Protein AF-A0A1Z2TM48-F1 (afdb_monomer)

Nearest PDB structures (foldseek):
  4oc8-assembly1_B  TM=6.957E-01  e=6.833E-05  Azoarcus olearius
  2eo0-assembly2_B  TM=5.806E-01  e=2.207E-04  Sulfurisphaera tokodaii str. 7
  8bao-assembly1_B  TM=7.419E-01  e=1.100E-02  Dysgonamonadaceae bacterium
  4rhk-assembly1_A  TM=5.249E-01  e=9.844E-01  Trypanosoma brucei brucei TREU927
  4rhq-assembly1_C  TM=4.576E-01  e=9.844E-01  Trypanosoma brucei brucei TREU927

Sequence (237 aa):
MNYKTITKGVSMPDPHQGYSFEEVVARELESYGYEVELTPKSRDFGADIIARKDGKKMAIQVKYTSRPVGVHAVQEVLGGKKYYRCKDAWIISTAGFTRQARELAKRSKVHLIEWSSLPDYIESKGHITRNYYRRTSPTKKPNSSRSHATWGISSSRHLTNRLSRIAPIIAIAVIPLIFGLLLDVLYIRRILPSILHYPPHSSSQTFLILLMFIGVNAGIYFLIKFLVDLIRKELIL

pLDDT: mean 73.11, std 21.88, range [24.27, 98.12]

Mean predicted aligned error: 18.93 Å

Radius of gyration: 29.07 Å; Cα contacts (8 Å, |Δi|>4): 221; chains: 1; bounding box: 74×76×39 Å

Solvent-accessible surface area (backbone atoms only — not comparable to full-atom values): 14126 Å² total; per-residue (Å²): 134,86,80,78,81,82,67,83,70,66,71,78,80,59,77,85,73,76,61,52,73,62,58,54,53,45,51,55,43,38,76,73,67,32,50,71,43,76,44,57,98,67,89,37,57,38,19,50,32,41,36,34,47,94,93,42,38,29,17,26,27,69,44,90,46,91,57,61,43,51,50,64,63,57,55,31,17,52,44,14,12,60,74,74,68,28,80,38,29,35,38,41,18,71,26,57,68,33,73,65,25,53,54,50,22,64,76,71,61,40,46,81,40,41,55,78,48,43,67,64,53,58,58,40,70,77,53,85,84,80,61,69,84,71,66,77,62,84,79,79,78,87,86,81,91,80,84,90,83,92,78,89,79,89,81,82,69,62,65,68,56,47,57,67,63,47,50,60,57,53,50,65,59,48,50,58,54,54,48,51,54,49,49,52,54,48,44,55,67,65,49,44,62,66,54,72,74,46,80,84,86,48,79,64,60,62,48,50,53,51,52,52,55,50,50,56,52,51,51,54,51,51,50,53,52,49,51,52,54,51,52,52,59,68,73,75,112

Structure (mmCIF, N/CA/C/O backbone):
data_AF-A0A1Z2TM48-F1
#
_entry.id   AF-A0A1Z2TM48-F1
#
loop_
_atom_site.group_PDB
_atom_site.id
_atom_site.type_symbol
_atom_site.label_atom_id
_atom_site.label_alt_id
_atom_site.label_comp_id
_atom_site.label_asym_id
_atom_site.label_entity_id
_atom_site.label_seq_id
_atom_site.pdbx_PDB_ins_code
_atom_site.Cartn_x
_atom_site.Cartn_y
_atom_site.Cartn_z
_atom_site.occupancy
_atom_site.B_iso_or_equiv
_atom_site.auth_seq_id
_atom_site.auth_comp_id
_atom_site.auth_asym_id
_atom_site.auth_atom_id
_atom_site.pdbx_PDB_model_num
ATOM 1 N N . MET A 1 1 ? -22.979 -33.244 -16.784 1.00 29.80 1 MET A N 1
ATOM 2 C CA . MET A 1 1 ? -23.545 -31.955 -16.330 1.00 29.80 1 MET A CA 1
ATOM 3 C C . MET A 1 1 ? -22.428 -30.916 -16.355 1.00 29.80 1 MET A C 1
ATOM 5 O O . MET A 1 1 ? -21.492 -31.033 -15.577 1.00 29.80 1 MET A O 1
ATOM 9 N N . ASN A 1 2 ? -22.462 -29.983 -17.309 1.00 24.27 2 ASN A N 1
ATOM 10 C CA . ASN A 1 2 ? -21.474 -28.908 -17.445 1.00 24.27 2 ASN A CA 1
ATOM 11 C C . ASN A 1 2 ? -21.871 -27.746 -16.532 1.00 24.27 2 ASN A C 1
ATOM 13 O O . ASN A 1 2 ? -22.844 -27.048 -16.814 1.00 24.27 2 ASN A O 1
ATOM 17 N N . TYR A 1 3 ? -21.134 -27.532 -15.446 1.00 25.78 3 TYR A N 1
ATOM 18 C CA . TYR A 1 3 ? -21.332 -26.360 -14.598 1.00 25.78 3 TYR A CA 1
ATOM 19 C C . TYR A 1 3 ? -20.604 -25.182 -15.242 1.00 25.78 3 TYR A C 1
ATOM 21 O O . TYR A 1 3 ? -19.383 -25.061 -15.178 1.00 25.78 3 TYR A O 1
ATOM 29 N N . LYS A 1 4 ? -21.381 -24.346 -15.929 1.00 25.97 4 LYS A N 1
ATOM 30 C CA . LYS A 1 4 ? -20.964 -23.052 -16.464 1.00 25.97 4 LYS A CA 1
ATOM 31 C C . LYS A 1 4 ? -20.536 -22.181 -15.278 1.00 25.97 4 LYS A C 1
ATOM 33 O O . LYS A 1 4 ? -21.357 -21.849 -14.430 1.00 25.97 4 LYS A O 1
ATOM 38 N N . THR A 1 5 ? -19.244 -21.883 -15.194 1.00 26.52 5 THR A N 1
ATOM 39 C CA . THR A 1 5 ? -18.614 -21.020 -14.190 1.00 26.52 5 THR A CA 1
ATOM 40 C C . THR A 1 5 ? -19.371 -19.695 -14.074 1.00 26.52 5 THR A C 1
ATOM 42 O O . THR A 1 5 ? -19.250 -18.838 -14.944 1.00 26.52 5 THR A O 1
ATOM 45 N N . ILE A 1 6 ? -20.154 -19.510 -13.008 1.00 31.73 6 ILE A N 1
ATOM 46 C CA . ILE A 1 6 ? -20.691 -18.196 -12.639 1.00 31.73 6 ILE A CA 1
ATOM 47 C C . ILE A 1 6 ? -19.595 -17.479 -11.847 1.00 31.73 6 ILE A C 1
ATOM 49 O O . ILE A 1 6 ? -19.662 -17.346 -10.633 1.00 31.73 6 ILE A O 1
ATOM 53 N N . THR A 1 7 ? -18.538 -17.047 -12.528 1.00 36.72 7 THR A N 1
ATOM 54 C CA . THR A 1 7 ? -17.831 -15.847 -12.080 1.00 36.72 7 THR A CA 1
ATOM 55 C C . THR A 1 7 ? -18.725 -14.698 -12.515 1.00 36.72 7 THR A C 1
ATOM 57 O O . THR A 1 7 ? -18.860 -14.473 -13.720 1.00 36.72 7 THR A O 1
ATOM 60 N N . LYS A 1 8 ? -19.373 -13.998 -11.577 1.00 39.53 8 LYS A N 1
ATOM 61 C CA . LYS A 1 8 ? -19.862 -12.639 -11.843 1.00 39.53 8 LYS A CA 1
ATOM 62 C C . LYS A 1 8 ? -18.619 -11.820 -12.191 1.00 39.53 8 LYS A C 1
ATOM 64 O O . LYS A 1 8 ? -17.910 -11.350 -11.312 1.00 39.53 8 LYS A O 1
ATOM 69 N N . GLY A 1 9 ? -18.256 -11.811 -13.470 1.00 41.38 9 GLY A N 1
ATOM 70 C CA . GLY A 1 9 ? -17.047 -11.166 -13.943 1.00 41.38 9 GLY A CA 1
ATOM 71 C C . GLY A 1 9 ? -17.237 -9.674 -13.790 1.00 41.38 9 GLY A C 1
ATOM 72 O O . GLY A 1 9 ? -17.985 -9.083 -14.563 1.00 41.38 9 GL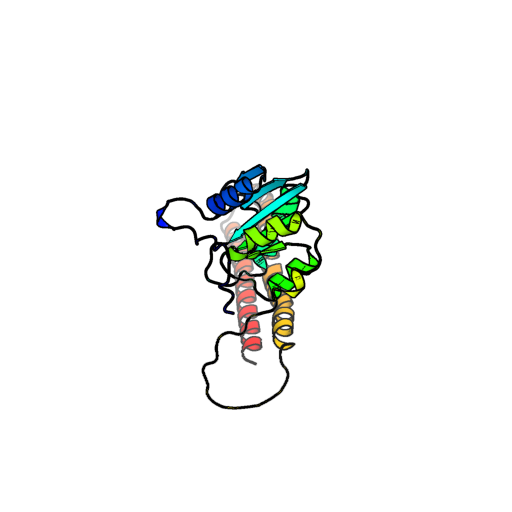Y A O 1
ATOM 73 N N . VAL A 1 10 ? -16.587 -9.076 -12.795 1.00 55.12 10 VAL A N 1
ATOM 74 C CA . VAL A 1 10 ? -16.435 -7.626 -12.762 1.00 55.12 10 VAL A CA 1
ATOM 75 C C . VAL A 1 10 ? -15.648 -7.266 -14.013 1.00 55.12 10 VAL A C 1
ATOM 77 O O . VAL A 1 10 ? -14.487 -7.660 -14.163 1.00 55.12 10 VAL A O 1
ATOM 80 N N . SER A 1 11 ? -16.312 -6.616 -14.966 1.00 59.56 11 SER A N 1
ATOM 81 C CA . SER A 1 11 ? -15.672 -6.179 -16.201 1.00 59.56 11 SER A CA 1
ATOM 82 C C . SER A 1 11 ? -14.486 -5.287 -15.851 1.00 59.56 11 SER A C 1
ATOM 84 O O . SER A 1 11 ? -14.570 -4.467 -14.935 1.00 59.56 11 SER A O 1
ATOM 86 N N . MET A 1 12 ? -13.368 -5.452 -16.564 1.00 62.28 12 MET A N 1
ATOM 87 C CA . MET A 1 12 ? -12.291 -4.469 -16.477 1.00 62.28 12 MET A CA 1
ATOM 88 C C . MET A 1 12 ? -12.874 -3.100 -16.836 1.00 62.28 12 MET A C 1
ATOM 90 O O . MET A 1 12 ? -13.609 -3.014 -17.824 1.00 62.28 12 MET A O 1
ATOM 94 N N . PRO A 1 13 ? -12.596 -2.058 -16.043 1.00 58.69 13 PRO A N 1
ATOM 95 C CA . PRO A 1 13 ? -13.084 -0.732 -16.361 1.00 58.69 13 PRO A CA 1
ATOM 96 C C . PRO A 1 13 ? -12.531 -0.282 -17.705 1.00 58.69 13 PRO A C 1
ATOM 98 O O . PRO A 1 13 ? -11.354 -0.486 -18.010 1.00 58.69 13 PRO A O 1
ATOM 101 N N . ASP A 1 14 ? -13.412 0.302 -18.507 1.00 58.88 14 ASP A N 1
ATOM 102 C CA . ASP A 1 14 ? -13.072 0.834 -19.814 1.00 58.88 14 ASP A CA 1
ATOM 103 C C . ASP A 1 14 ? -12.228 2.112 -19.634 1.00 58.88 14 ASP A C 1
ATOM 105 O O . ASP A 1 14 ? -12.732 3.095 -19.079 1.00 58.88 14 ASP A O 1
ATOM 109 N N . PRO A 1 15 ? -10.962 2.137 -20.099 1.00 52.88 15 PRO A N 1
ATOM 110 C CA . PRO A 1 15 ? -10.126 3.331 -20.017 1.00 52.88 15 PRO A CA 1
ATOM 111 C C . PRO A 1 15 ? -10.725 4.547 -20.744 1.00 52.88 15 PRO A C 1
ATOM 113 O O . PRO A 1 15 ? -10.306 5.673 -20.483 1.00 52.88 15 PRO A O 1
ATOM 116 N N . HIS A 1 16 ? -11.706 4.352 -21.632 1.00 49.72 16 HIS A N 1
ATOM 117 C CA . HIS A 1 16 ? -12.378 5.421 -22.369 1.00 49.72 16 HIS A CA 1
ATOM 118 C C . HIS A 1 16 ? -13.510 6.110 -21.591 1.00 49.72 16 HIS A C 1
ATOM 120 O O . HIS A 1 16 ? -13.983 7.158 -22.026 1.00 49.72 16 HIS A O 1
ATOM 126 N N . GLN A 1 17 ? -13.916 5.594 -20.423 1.00 56.56 17 GLN A N 1
ATOM 127 C CA . GLN A 1 17 ? -14.956 6.219 -19.588 1.00 56.56 17 GLN A CA 1
ATOM 128 C C . GLN A 1 17 ? -14.443 7.374 -18.712 1.00 56.56 17 GLN A C 1
ATOM 130 O O . GLN A 1 17 ? -15.218 7.972 -17.971 1.00 56.56 17 GLN A O 1
ATOM 135 N N . GLY A 1 18 ? -13.150 7.706 -18.786 1.00 58.84 18 GLY A N 1
ATOM 136 C CA . GLY A 1 18 ? -12.564 8.870 -18.112 1.00 58.84 18 GLY A CA 1
ATOM 137 C C . GLY A 1 18 ? -12.408 8.744 -16.592 1.00 58.84 18 GLY A C 1
ATOM 138 O O . GLY A 1 18 ? -11.833 9.643 -15.982 1.00 58.84 18 GLY A O 1
ATOM 139 N N . TYR A 1 19 ? -12.867 7.644 -15.988 1.00 67.25 19 TYR A N 1
ATOM 140 C CA . TYR A 1 19 ? -12.673 7.357 -14.568 1.00 67.25 19 TYR A CA 1
ATOM 141 C C . TYR A 1 19 ? -11.309 6.722 -14.310 1.00 67.25 19 TYR A C 1
ATOM 143 O O . TYR A 1 19 ? -10.845 5.867 -15.070 1.00 67.25 19 TYR A O 1
ATOM 151 N N . SER A 1 20 ? -10.672 7.115 -13.212 1.00 86.88 20 SER A N 1
ATOM 152 C CA . SER A 1 20 ? -9.445 6.472 -12.761 1.00 86.88 20 SER A CA 1
ATOM 153 C C . SER A 1 20 ? -9.748 5.089 -12.171 1.00 86.88 20 SER A C 1
ATOM 155 O O . SER A 1 20 ? -10.862 4.805 -11.724 1.00 86.88 20 SER A O 1
ATOM 157 N N . PHE A 1 21 ? -8.764 4.185 -12.167 1.00 88.88 21 PHE A N 1
ATOM 158 C CA . PHE A 1 21 ? -8.988 2.845 -11.615 1.00 88.88 21 PHE A CA 1
ATOM 159 C C . PHE A 1 21 ? -9.281 2.894 -10.106 1.00 88.88 21 PHE A C 1
ATOM 161 O O . PHE A 1 21 ? -10.044 2.076 -9.597 1.00 88.88 21 PHE A O 1
ATOM 168 N N . GLU A 1 22 ? -8.734 3.885 -9.399 1.00 91.88 22 GLU A N 1
ATOM 169 C CA . GLU A 1 22 ? -9.039 4.151 -7.993 1.00 91.88 22 GLU A CA 1
ATOM 170 C C . GLU A 1 22 ? -10.526 4.478 -7.785 1.00 91.88 22 GLU A C 1
ATOM 172 O O . GLU A 1 22 ? -11.152 3.922 -6.885 1.00 91.88 22 GLU A O 1
ATOM 177 N N . GLU A 1 23 ? -11.122 5.311 -8.645 1.00 91.25 23 GLU A N 1
ATOM 178 C CA . GLU A 1 23 ? -12.549 5.661 -8.582 1.00 91.25 23 GLU A CA 1
ATOM 179 C C . GLU A 1 23 ? -13.449 4.442 -8.810 1.00 91.25 23 GLU A C 1
ATOM 181 O O . GLU A 1 23 ? -14.485 4.291 -8.162 1.00 91.25 23 GLU A O 1
ATOM 186 N N . VAL A 1 24 ? -13.045 3.537 -9.702 1.00 91.44 24 VAL A N 1
ATOM 187 C CA . VAL A 1 24 ? -13.784 2.295 -9.963 1.00 91.44 24 VAL A CA 1
ATOM 188 C C . VAL A 1 24 ? -13.746 1.372 -8.746 1.00 91.44 24 VAL A C 1
ATOM 190 O O . VAL A 1 24 ? -14.779 0.845 -8.336 1.00 91.44 24 VAL A O 1
ATOM 193 N N . VAL A 1 25 ? -12.572 1.205 -8.132 1.00 93.31 25 VAL A N 1
ATOM 194 C CA . VAL A 1 25 ? -12.428 0.421 -6.898 1.00 93.31 25 VAL A CA 1
ATOM 195 C C . VAL A 1 25 ? -13.232 1.042 -5.753 1.00 93.31 25 VAL A C 1
ATOM 197 O O . VAL A 1 25 ? -13.865 0.307 -4.994 1.00 93.31 25 VAL A O 1
ATOM 200 N N . ALA A 1 26 ? -13.235 2.373 -5.636 1.00 93.88 26 ALA A N 1
ATOM 201 C CA . ALA A 1 26 ? -14.020 3.087 -4.636 1.00 93.88 26 ALA A CA 1
ATOM 202 C C . ALA A 1 26 ? -15.520 2.807 -4.790 1.00 93.88 26 ALA A C 1
ATOM 204 O O . ALA A 1 26 ? -16.145 2.367 -3.829 1.00 93.88 26 ALA A O 1
ATOM 205 N N . ARG A 1 27 ? -16.067 2.946 -6.004 1.00 92.56 27 ARG A N 1
ATOM 206 C CA . ARG A 1 27 ? -17.483 2.660 -6.290 1.00 92.56 27 ARG A CA 1
ATOM 207 C C . ARG A 1 27 ? -17.869 1.215 -6.004 1.00 92.56 27 ARG A C 1
ATOM 209 O O . ARG A 1 27 ? -18.941 0.961 -5.460 1.00 92.56 27 ARG A O 1
ATOM 216 N N . GLU A 1 28 ? -17.003 0.264 -6.350 1.00 91.88 28 GLU A N 1
ATOM 217 C CA . GLU A 1 28 ? -17.255 -1.144 -6.044 1.00 91.88 28 GLU A CA 1
ATOM 218 C C . GLU A 1 28 ? -17.342 -1.341 -4.525 1.00 91.88 28 GLU A C 1
ATOM 220 O O . GLU A 1 28 ? -18.308 -1.917 -4.037 1.00 91.88 28 GLU A O 1
ATOM 225 N N . LEU A 1 29 ? -16.398 -0.795 -3.750 1.00 93.75 29 LEU A N 1
ATOM 226 C CA . LEU A 1 29 ? -16.440 -0.846 -2.284 1.00 93.75 29 LEU A CA 1
ATOM 227 C C . LEU A 1 29 ? -17.706 -0.180 -1.719 1.00 93.75 29 LEU A C 1
ATOM 229 O O . LEU A 1 29 ? -18.366 -0.764 -0.858 1.00 93.75 29 LEU A O 1
ATOM 233 N N . GLU A 1 30 ? -18.079 0.998 -2.217 1.00 94.31 30 GLU A N 1
ATOM 234 C CA . GLU A 1 30 ? -19.311 1.701 -1.831 1.00 94.31 30 GLU A CA 1
ATOM 235 C C . GLU A 1 30 ? -20.558 0.846 -2.086 1.00 94.31 30 GLU A C 1
ATOM 237 O O . GLU A 1 30 ? -21.439 0.779 -1.228 1.00 94.31 30 GLU A O 1
ATOM 242 N N . SER A 1 31 ? -20.605 0.106 -3.201 1.00 93.00 31 SER A N 1
ATOM 243 C CA . SER A 1 31 ? -21.718 -0.803 -3.516 1.00 93.00 31 SER A CA 1
ATOM 244 C C . SER A 1 31 ? -21.888 -1.936 -2.491 1.00 93.00 31 SER A C 1
ATOM 246 O O . SER A 1 31 ? -23.000 -2.418 -2.275 1.00 93.00 31 SER A O 1
ATOM 248 N N . TYR A 1 32 ? -20.813 -2.307 -1.783 1.00 91.62 32 TYR A N 1
ATOM 249 C CA . TYR A 1 32 ? -20.843 -3.245 -0.655 1.00 91.62 32 TYR A CA 1
ATOM 250 C C . TYR A 1 32 ? -20.967 -2.548 0.709 1.00 91.62 32 TYR A C 1
ATOM 252 O O . TYR A 1 32 ? -20.722 -3.177 1.745 1.00 91.62 32 TYR A O 1
ATOM 260 N N . GLY A 1 33 ? -21.337 -1.267 0.751 1.00 92.75 33 GLY A N 1
ATOM 261 C CA . GLY A 1 33 ? -21.605 -0.522 1.983 1.00 92.75 33 GLY A CA 1
ATOM 262 C C . GLY A 1 33 ? -20.355 -0.085 2.746 1.00 92.75 33 GLY A C 1
ATOM 263 O O . GLY A 1 33 ? -20.388 0.000 3.974 1.00 92.75 33 GLY A O 1
ATOM 264 N N . TYR A 1 34 ? -19.235 0.131 2.055 1.00 95.94 34 TYR A N 1
ATOM 265 C CA . TYR A 1 34 ? -18.086 0.826 2.634 1.00 95.94 34 TYR A CA 1
ATOM 266 C C . TYR A 1 34 ? -18.262 2.342 2.501 1.00 95.94 34 TYR A C 1
ATOM 268 O O . TYR A 1 34 ? -18.640 2.834 1.445 1.00 95.94 34 TYR A O 1
ATOM 276 N N . GLU A 1 35 ? -17.923 3.088 3.550 1.00 96.31 35 GLU A N 1
ATOM 277 C CA . GLU A 1 35 ? -17.657 4.526 3.456 1.00 96.31 35 GLU A CA 1
ATOM 278 C C . GLU A 1 35 ? -16.260 4.699 2.846 1.00 96.31 35 GLU A C 1
ATOM 280 O O . GLU A 1 35 ? -15.302 4.123 3.371 1.00 96.31 35 GLU A O 1
ATOM 285 N N . VAL A 1 36 ? -16.121 5.449 1.753 1.00 96.19 36 VAL A N 1
ATOM 286 C CA . VAL A 1 36 ? -14.861 5.556 1.004 1.00 96.19 36 VAL A CA 1
ATOM 287 C C . VAL A 1 36 ? -14.429 7.014 0.838 1.00 96.19 36 VAL A C 1
ATOM 289 O O . VAL A 1 36 ? -15.239 7.900 0.599 1.00 96.19 36 VAL A O 1
ATOM 292 N N . GLU A 1 37 ? -13.127 7.257 0.962 1.00 95.38 37 GLU A N 1
ATOM 293 C CA . GLU A 1 37 ? -12.467 8.537 0.720 1.00 95.38 37 GLU A CA 1
ATOM 294 C C . GLU A 1 37 ? -11.247 8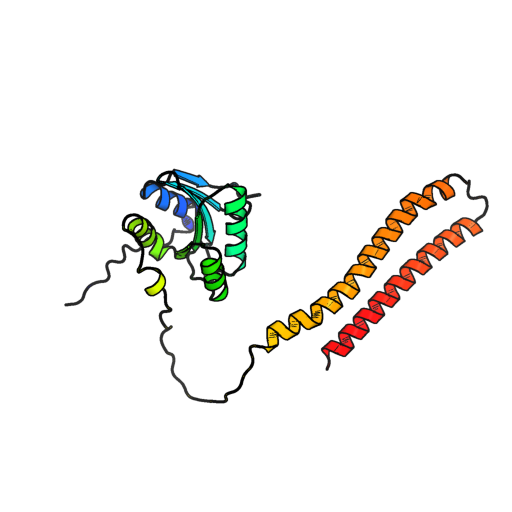.298 -0.181 1.00 95.38 37 GLU A C 1
ATOM 296 O O . GLU A 1 37 ? -10.355 7.517 0.163 1.00 95.38 37 GLU A O 1
ATOM 301 N N . LEU A 1 38 ? -11.200 8.959 -1.341 1.00 93.81 38 LEU A N 1
ATOM 302 C CA . LEU A 1 38 ? -10.016 8.970 -2.204 1.00 93.81 38 LEU A CA 1
ATOM 303 C C . LEU A 1 38 ? -8.964 9.913 -1.621 1.00 93.81 38 LEU A C 1
ATOM 305 O O . LEU A 1 38 ? -9.279 11.043 -1.242 1.00 93.81 38 LEU A O 1
ATOM 309 N N . THR A 1 39 ? -7.706 9.483 -1.578 1.00 90.62 39 THR A N 1
ATOM 310 C CA . THR A 1 39 ? -6.627 10.365 -1.133 1.00 90.62 39 THR A CA 1
ATOM 311 C C . THR A 1 39 ? -6.209 11.324 -2.254 1.00 90.62 39 THR A C 1
ATOM 313 O O . THR A 1 39 ? -6.405 11.055 -3.445 1.00 90.62 39 THR A O 1
ATOM 316 N N . PRO A 1 40 ? -5.634 12.489 -1.910 1.00 85.38 40 PRO A N 1
ATOM 317 C CA . PRO A 1 40 ? -5.087 13.393 -2.909 1.00 85.38 40 PRO A CA 1
ATOM 318 C C . PRO A 1 40 ? -3.992 12.705 -3.733 1.00 85.38 40 PRO A C 1
ATOM 320 O O . PRO A 1 40 ? -3.087 12.095 -3.174 1.00 85.38 40 PRO A O 1
ATOM 323 N N . LYS A 1 41 ? -3.984 12.931 -5.054 1.00 73.62 41 LYS A N 1
ATOM 324 C CA . LYS A 1 41 ? -2.960 12.404 -5.987 1.00 73.62 41 LYS A CA 1
ATOM 325 C C . LYS A 1 41 ? -1.511 12.788 -5.642 1.00 73.62 41 LYS A C 1
ATOM 327 O O . LYS A 1 41 ? -0.575 12.262 -6.231 1.00 73.62 41 LYS A O 1
ATOM 332 N N . SER A 1 42 ? -1.312 13.750 -4.740 1.00 70.31 42 SER A N 1
ATOM 333 C CA . SER A 1 42 ? 0.005 14.132 -4.231 1.00 70.31 42 SER A CA 1
ATOM 334 C C . SER A 1 42 ? 0.023 13.985 -2.715 1.00 70.31 42 SER A C 1
ATOM 336 O O . SER A 1 42 ? -0.895 14.456 -2.046 1.00 70.31 42 SER A O 1
ATOM 338 N N . ARG A 1 43 ? 1.103 13.405 -2.174 1.00 71.06 43 ARG A N 1
ATOM 339 C CA . ARG A 1 43 ? 1.272 13.157 -0.728 1.00 71.06 43 ARG A CA 1
ATOM 340 C C . ARG A 1 43 ? 0.200 12.213 -0.161 1.00 71.06 43 ARG A C 1
ATOM 342 O O . ARG A 1 43 ? -0.346 12.460 0.907 1.00 71.06 43 ARG A O 1
ATOM 349 N N . ASP A 1 44 ? -0.055 11.124 -0.873 1.00 74.44 44 ASP A N 1
ATOM 350 C CA . ASP A 1 44 ? -0.948 10.027 -0.474 1.00 74.44 44 ASP A CA 1
ATOM 351 C C . ASP A 1 44 ? -0.352 9.119 0.625 1.00 74.44 44 ASP A C 1
ATOM 353 O O . ASP A 1 44 ? -1.013 8.218 1.135 1.00 74.44 44 ASP A O 1
ATOM 357 N N . PHE A 1 45 ? 0.925 9.327 0.976 1.00 86.12 45 PHE A N 1
ATOM 358 C CA . PHE A 1 45 ? 1.699 8.522 1.926 1.00 86.12 45 PHE A CA 1
ATOM 359 C C . PHE A 1 45 ? 1.604 7.002 1.673 1.00 86.12 45 PHE A C 1
ATOM 361 O O . PHE A 1 45 ? 1.821 6.217 2.598 1.00 86.12 45 PHE A O 1
ATOM 368 N N . GLY A 1 46 ? 1.322 6.588 0.429 1.00 87.19 46 GLY A N 1
ATOM 369 C CA . GLY A 1 46 ? 1.194 5.189 0.020 1.00 87.19 46 GLY A CA 1
ATOM 370 C C . GLY A 1 46 ? -0.183 4.549 0.231 1.00 87.19 46 GLY A C 1
ATOM 371 O O . GLY A 1 46 ? -0.254 3.333 0.400 1.00 87.19 46 GLY A O 1
ATOM 372 N N . ALA A 1 47 ? -1.274 5.318 0.284 1.00 94.12 47 ALA A N 1
ATOM 373 C CA . ALA A 1 47 ? -2.628 4.775 0.163 1.00 94.12 47 ALA A CA 1
ATOM 374 C C . ALA A 1 47 ? -3.466 5.637 -0.780 1.00 94.12 47 ALA A C 1
ATOM 376 O O . ALA A 1 47 ? -3.577 6.833 -0.553 1.00 94.12 47 ALA A O 1
ATOM 377 N N . ASP A 1 48 ? -4.107 5.030 -1.776 1.00 95.56 48 ASP A N 1
ATOM 378 C CA . ASP A 1 48 ? -4.948 5.746 -2.747 1.00 95.56 48 ASP A CA 1
ATOM 379 C C . ASP A 1 48 ? -6.383 5.920 -2.232 1.00 95.56 48 ASP A C 1
ATOM 381 O O . ASP A 1 48 ? -7.095 6.850 -2.604 1.00 95.56 48 ASP A O 1
ATOM 385 N N . ILE A 1 49 ? -6.826 4.995 -1.374 1.00 96.69 49 ILE A N 1
ATOM 386 C CA . ILE A 1 49 ? -8.189 4.948 -0.855 1.00 96.69 49 ILE A CA 1
ATOM 387 C C . ILE A 1 49 ? -8.160 4.655 0.642 1.00 96.69 49 ILE A C 1
ATOM 389 O O . ILE A 1 49 ? -7.480 3.740 1.118 1.00 96.69 49 ILE A O 1
ATOM 393 N N . ILE A 1 50 ? -8.962 5.401 1.389 1.00 97.62 50 ILE A N 1
ATOM 394 C CA . ILE A 1 50 ? -9.288 5.132 2.779 1.00 97.62 50 ILE A CA 1
ATOM 395 C C . ILE A 1 50 ? -10.733 4.664 2.834 1.00 97.62 50 ILE A C 1
ATOM 397 O O . ILE A 1 50 ? -11.640 5.386 2.444 1.00 97.62 50 ILE A O 1
ATOM 401 N N . ALA A 1 51 ? -10.954 3.452 3.331 1.00 97.12 51 ALA A N 1
ATOM 402 C CA . ALA A 1 51 ? -12.295 2.892 3.434 1.00 97.12 51 ALA A CA 1
ATOM 403 C C . ALA A 1 51 ? -12.639 2.536 4.884 1.00 97.12 51 ALA A C 1
ATOM 405 O O . ALA A 1 51 ? -11.763 2.193 5.689 1.00 97.12 51 ALA A O 1
ATOM 406 N N . ARG A 1 52 ? -13.922 2.612 5.232 1.00 96.56 52 ARG A N 1
ATOM 407 C CA . ARG A 1 52 ? -14.437 2.325 6.568 1.00 96.56 52 ARG A CA 1
ATOM 408 C C . ARG A 1 52 ? -15.710 1.493 6.489 1.00 96.56 52 ARG A C 1
ATOM 410 O O . ARG A 1 52 ? -16.615 1.789 5.724 1.00 96.56 52 ARG A O 1
ATOM 417 N N . LYS A 1 53 ? -15.766 0.435 7.296 1.00 92.88 53 LYS A N 1
ATOM 418 C CA . LYS A 1 53 ? -16.953 -0.411 7.468 1.00 92.88 53 LYS A CA 1
ATOM 419 C C . LYS A 1 53 ? -16.913 -1.080 8.835 1.00 92.88 53 LYS A C 1
ATOM 421 O O . LYS A 1 53 ? -15.833 -1.431 9.313 1.00 92.88 53 LYS A O 1
ATOM 426 N N . ASP A 1 54 ? -18.062 -1.201 9.493 1.00 90.81 54 ASP A N 1
ATOM 427 C CA . ASP A 1 54 ? -18.202 -1.841 10.812 1.00 90.81 54 ASP A CA 1
ATOM 428 C C . ASP A 1 54 ? -17.198 -1.312 11.860 1.00 90.81 54 ASP A C 1
ATOM 430 O O . ASP A 1 54 ? -16.564 -2.063 12.606 1.00 90.81 54 ASP A O 1
ATOM 434 N N . GLY A 1 55 ? -16.960 0.007 11.864 1.00 88.62 55 GLY A N 1
ATOM 435 C CA . GLY A 1 55 ? -16.014 0.660 12.778 1.00 88.62 55 GLY A CA 1
ATOM 436 C C . GLY A 1 55 ? -14.530 0.326 12.538 1.00 88.62 55 GLY A C 1
ATOM 437 O O . GLY A 1 55 ? -13.672 0.674 13.359 1.00 88.62 55 GLY A O 1
ATOM 438 N N . LYS A 1 56 ? -14.191 -0.339 11.428 1.00 92.50 56 LYS A N 1
ATOM 439 C CA . LYS A 1 56 ? -12.813 -0.623 11.006 1.00 92.50 56 LYS A CA 1
ATOM 440 C C . LYS A 1 56 ? -12.436 0.271 9.836 1.00 92.50 56 LYS A C 1
ATOM 442 O O . LYS A 1 56 ? -13.181 0.382 8.873 1.00 92.50 56 LYS A O 1
ATOM 447 N N . LYS A 1 57 ? -11.261 0.891 9.941 1.00 96.12 57 LYS A N 1
ATOM 448 C CA . LYS A 1 57 ? -10.667 1.744 8.908 1.00 96.12 57 LYS A CA 1
ATOM 449 C C . LYS A 1 57 ? -9.553 0.972 8.203 1.00 96.12 57 LYS A C 1
ATOM 451 O O . LYS A 1 57 ? -8.690 0.414 8.893 1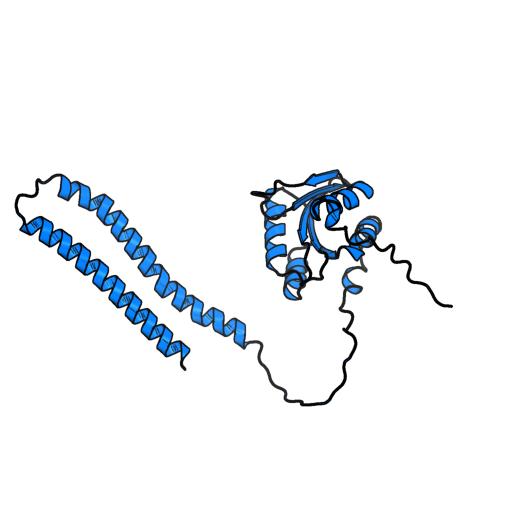.00 96.12 57 LYS A O 1
ATOM 456 N N . MET A 1 58 ? -9.552 0.945 6.875 1.00 97.44 58 MET A N 1
ATOM 457 C CA . MET A 1 58 ? -8.508 0.319 6.065 1.00 97.44 58 MET A CA 1
ATOM 458 C C . MET A 1 58 ? -7.834 1.336 5.149 1.00 97.44 58 MET A C 1
ATOM 460 O O . MET A 1 58 ? -8.499 2.186 4.564 1.00 97.44 58 MET A O 1
ATOM 464 N N . ALA A 1 59 ? -6.517 1.197 5.008 1.00 97.88 59 ALA A N 1
ATOM 465 C CA . ALA A 1 59 ? -5.750 1.859 3.963 1.00 97.88 59 ALA A CA 1
ATOM 466 C C . ALA A 1 59 ? -5.657 0.924 2.756 1.00 97.88 59 ALA A C 1
ATOM 468 O O . ALA A 1 59 ? -5.340 -0.258 2.918 1.00 97.88 59 ALA A O 1
ATOM 469 N N . ILE A 1 60 ? -5.939 1.429 1.562 1.00 97.94 60 ILE A N 1
ATOM 470 C CA . ILE A 1 60 ? -5.989 0.633 0.341 1.00 97.94 60 ILE A CA 1
ATOM 471 C C . ILE A 1 60 ? -5.091 1.291 -0.706 1.00 97.94 60 ILE A C 1
ATOM 473 O O . ILE A 1 60 ? -5.270 2.457 -1.043 1.00 97.94 60 ILE A O 1
ATOM 477 N N . GLN A 1 61 ? -4.132 0.527 -1.223 1.00 97.31 61 GLN A N 1
ATOM 478 C CA . GLN A 1 61 ? -3.368 0.891 -2.414 1.00 97.31 61 GLN A CA 1
ATOM 479 C C . GLN A 1 61 ? -3.945 0.139 -3.613 1.00 97.31 61 GLN A C 1
ATOM 481 O O . GLN A 1 61 ? -4.127 -1.079 -3.587 1.00 97.31 61 GLN A O 1
ATOM 486 N N . VAL A 1 62 ? -4.187 0.859 -4.687 1.00 95.75 62 VAL A N 1
ATOM 487 C CA . VAL A 1 62 ? -4.692 0.379 -5.957 1.00 95.75 62 VAL A CA 1
ATOM 488 C C . VAL A 1 62 ? -3.542 0.375 -6.969 1.00 95.75 62 VAL A C 1
ATOM 490 O O . VAL A 1 62 ? -2.752 1.310 -7.058 1.00 95.75 62 VAL A O 1
ATOM 493 N N . LYS A 1 63 ? -3.392 -0.715 -7.728 1.00 93.94 63 LYS A N 1
ATOM 494 C CA . LYS A 1 63 ? -2.394 -0.824 -8.804 1.00 93.94 63 LYS A CA 1
ATOM 495 C C . LYS A 1 63 ? -3.041 -1.344 -10.084 1.00 93.94 63 LYS A C 1
ATOM 497 O O . LYS A 1 63 ? -3.262 -2.551 -10.228 1.00 93.94 63 LYS A O 1
ATOM 502 N N . TYR A 1 64 ? -3.265 -0.440 -11.033 1.00 93.19 64 TYR A N 1
ATOM 503 C CA . TYR A 1 64 ? -3.664 -0.771 -12.399 1.00 93.19 64 TYR A CA 1
ATOM 504 C C . TYR A 1 64 ? -2.427 -1.097 -13.244 1.00 93.19 64 TYR A C 1
ATOM 506 O O . TYR A 1 64 ? -1.644 -0.219 -13.597 1.00 93.19 64 TYR A O 1
ATOM 514 N N . THR A 1 65 ? -2.181 -2.378 -13.508 1.00 89.75 65 THR A N 1
ATOM 515 C CA . THR A 1 65 ? -0.987 -2.825 -14.242 1.00 89.75 65 THR A CA 1
ATOM 516 C C . THR A 1 65 ? -1.207 -4.176 -14.915 1.00 89.75 65 THR A C 1
ATOM 518 O O . THR A 1 65 ? -2.072 -4.955 -14.518 1.00 89.75 65 THR A O 1
ATOM 521 N N . SER A 1 66 ? -0.392 -4.464 -15.932 1.00 89.19 66 SER A N 1
ATOM 522 C CA . SER A 1 66 ? -0.311 -5.766 -16.603 1.00 89.19 66 SER A CA 1
ATOM 523 C C . SER A 1 66 ? 0.762 -6.687 -16.012 1.00 89.19 66 SER A C 1
ATOM 525 O O . SER A 1 66 ? 0.817 -7.873 -16.344 1.00 89.19 66 SER A O 1
ATOM 527 N N . ARG A 1 67 ? 1.640 -6.164 -15.144 1.00 92.56 67 ARG A N 1
ATOM 528 C CA . ARG A 1 67 ? 2.744 -6.921 -14.537 1.00 92.56 67 ARG A CA 1
ATOM 529 C C . ARG A 1 67 ? 2.486 -7.201 -13.060 1.00 92.56 67 ARG A C 1
ATOM 531 O O . ARG A 1 67 ? 1.887 -6.365 -12.391 1.00 92.56 67 ARG A O 1
ATOM 538 N N . PRO A 1 68 ? 2.993 -8.325 -12.519 1.00 93.56 68 PRO A N 1
ATOM 539 C CA . PRO A 1 68 ? 2.786 -8.638 -11.118 1.00 93.56 68 PRO A CA 1
ATOM 540 C C . PRO A 1 68 ? 3.326 -7.565 -10.171 1.00 93.56 68 PRO A C 1
ATOM 542 O O . PRO A 1 68 ? 4.449 -7.086 -10.335 1.00 93.56 68 PRO A O 1
ATOM 545 N N . VAL A 1 69 ? 2.553 -7.247 -9.136 1.00 95.44 69 VAL A N 1
ATOM 546 C CA . VAL A 1 69 ? 2.906 -6.218 -8.156 1.00 95.44 69 VAL A CA 1
ATOM 547 C C . VAL A 1 69 ? 4.044 -6.693 -7.241 1.00 95.44 69 VAL A C 1
ATOM 549 O O . VAL A 1 69 ? 4.065 -7.828 -6.740 1.00 95.44 69 VAL A O 1
ATOM 552 N N . GLY A 1 70 ? 5.030 -5.813 -7.055 1.00 95.50 70 GLY A N 1
ATOM 553 C CA . GLY A 1 70 ? 6.248 -6.051 -6.281 1.00 95.50 70 GLY A CA 1
ATOM 554 C C . GLY A 1 70 ? 6.138 -5.698 -4.795 1.00 95.50 70 GLY A C 1
ATOM 555 O O . GLY A 1 70 ? 5.112 -5.232 -4.308 1.00 95.50 70 GLY A O 1
ATOM 556 N N . VAL A 1 71 ? 7.244 -5.905 -4.076 1.00 97.56 71 VAL A N 1
ATOM 557 C CA . VAL A 1 71 ? 7.376 -5.644 -2.628 1.00 97.56 71 VAL A CA 1
ATOM 558 C C . VAL A 1 71 ? 7.120 -4.180 -2.264 1.00 97.56 71 VAL A C 1
ATOM 560 O O . VAL A 1 71 ? 6.568 -3.916 -1.200 1.00 97.56 71 VAL A O 1
ATOM 563 N N . HIS A 1 72 ? 7.474 -3.247 -3.151 1.00 97.50 72 HIS A N 1
ATOM 564 C CA . HIS A 1 72 ? 7.339 -1.810 -2.913 1.00 97.50 72 HIS A CA 1
ATOM 565 C C . HIS A 1 72 ? 5.906 -1.409 -2.536 1.00 97.50 72 HIS A C 1
ATOM 567 O O . HIS A 1 72 ? 5.708 -0.745 -1.529 1.00 97.50 72 HIS A O 1
ATOM 573 N N . ALA A 1 73 ? 4.898 -1.926 -3.246 1.00 96.50 73 ALA A N 1
ATOM 574 C CA . ALA A 1 73 ? 3.494 -1.624 -2.955 1.00 96.50 73 ALA A CA 1
ATOM 575 C C . ALA A 1 73 ? 3.064 -2.063 -1.543 1.00 96.50 73 ALA A C 1
ATOM 577 O O . ALA A 1 73 ? 2.226 -1.430 -0.908 1.00 96.50 73 ALA A O 1
ATOM 578 N N . VAL A 1 74 ? 3.660 -3.142 -1.023 1.00 98.00 74 VAL A N 1
ATOM 579 C CA . VAL A 1 74 ? 3.419 -3.598 0.353 1.00 98.00 74 VAL A CA 1
ATOM 580 C C . VAL A 1 74 ? 4.034 -2.638 1.363 1.00 98.00 74 VAL A C 1
ATOM 582 O O . VAL A 1 74 ? 3.449 -2.408 2.415 1.00 98.00 74 VAL A O 1
ATOM 585 N N . GLN A 1 75 ? 5.195 -2.067 1.060 1.00 98.06 75 GLN A N 1
ATOM 586 C CA . GLN A 1 75 ? 5.846 -1.083 1.922 1.00 98.06 75 GLN A CA 1
ATOM 587 C C . GLN A 1 75 ? 5.095 0.255 1.909 1.00 98.06 75 GLN A C 1
ATOM 589 O O . GLN A 1 75 ? 4.859 0.810 2.981 1.00 98.06 75 GLN A O 1
ATOM 594 N N . GLU A 1 76 ? 4.658 0.710 0.730 1.00 97.25 76 GLU A N 1
ATOM 595 C CA . GLU A 1 76 ? 3.824 1.908 0.542 1.00 97.25 76 GLU A CA 1
ATOM 596 C C . GLU A 1 76 ? 2.569 1.841 1.420 1.00 97.25 76 GLU A C 1
ATOM 598 O O . GLU A 1 76 ? 2.398 2.664 2.320 1.00 97.25 76 GLU A O 1
ATOM 603 N N . VAL A 1 77 ? 1.755 0.789 1.261 1.00 97.81 77 VAL A N 1
ATOM 604 C CA . VAL A 1 77 ? 0.487 0.675 1.998 1.00 97.81 77 VAL A CA 1
ATOM 605 C C . VAL A 1 77 ? 0.673 0.510 3.503 1.00 97.81 77 VAL A C 1
ATOM 607 O O . VAL A 1 77 ? -0.191 0.901 4.286 1.00 97.81 77 VAL A O 1
ATOM 610 N N . LEU A 1 78 ? 1.803 -0.039 3.953 1.00 97.94 78 LEU A N 1
ATOM 611 C CA . LEU A 1 78 ? 2.134 -0.073 5.379 1.00 97.94 78 LEU A CA 1
ATOM 612 C C . LEU A 1 78 ? 2.444 1.326 5.924 1.00 97.94 78 LEU A C 1
ATOM 614 O O . LEU A 1 78 ? 2.049 1.634 7.054 1.00 97.94 78 LEU A O 1
ATOM 618 N N . GLY A 1 79 ? 3.105 2.168 5.127 1.00 96.50 79 GLY A N 1
ATOM 619 C CA . GLY A 1 79 ? 3.278 3.591 5.408 1.00 96.50 79 GLY A CA 1
ATOM 620 C C . GLY A 1 79 ? 1.930 4.297 5.527 1.00 96.50 79 GLY A C 1
ATOM 621 O O . GLY A 1 79 ? 1.636 4.872 6.580 1.00 96.50 79 GLY A O 1
ATOM 622 N N . GLY A 1 80 ? 1.072 4.141 4.516 1.00 96.44 80 GLY A N 1
ATOM 623 C CA . GLY A 1 80 ? -0.265 4.737 4.482 1.00 96.44 80 GLY A CA 1
ATOM 624 C C . GLY A 1 80 ? -1.130 4.272 5.653 1.00 96.44 80 GLY A C 1
ATOM 625 O O . GLY A 1 80 ? -1.714 5.082 6.374 1.00 96.44 80 GLY A O 1
ATOM 626 N N . LYS A 1 81 ? -1.121 2.968 5.955 1.00 97.31 81 LYS A N 1
ATOM 627 C CA . LYS A 1 81 ? -1.805 2.399 7.125 1.00 97.31 81 LYS A CA 1
ATOM 628 C C . LYS A 1 81 ? -1.423 3.119 8.414 1.00 97.31 81 LYS A C 1
ATOM 630 O O . LYS A 1 81 ? -2.304 3.458 9.206 1.00 97.31 81 LYS A O 1
ATOM 635 N N . LYS A 1 82 ? -0.122 3.331 8.638 1.00 96.81 82 LYS A N 1
ATOM 636 C CA . LYS A 1 82 ? 0.381 4.008 9.837 1.00 96.81 82 LYS A CA 1
ATOM 637 C C . LYS A 1 82 ? -0.021 5.481 9.846 1.00 96.81 82 LYS A C 1
ATOM 639 O O . LYS A 1 82 ? -0.515 5.954 10.866 1.00 96.81 82 LYS A O 1
ATOM 644 N N . TYR A 1 83 ? 0.161 6.175 8.726 1.00 96.12 83 TYR A N 1
ATOM 645 C CA . TYR A 1 83 ? -0.138 7.599 8.590 1.00 96.12 83 TYR A CA 1
ATOM 646 C C . TYR A 1 83 ? -1.622 7.902 8.856 1.00 96.12 83 TYR A C 1
ATOM 648 O O . TYR A 1 83 ? -1.947 8.707 9.728 1.00 96.12 83 TYR A O 1
ATOM 656 N N . TYR A 1 84 ? -2.530 7.165 8.210 1.00 95.25 84 TYR A N 1
ATOM 657 C CA . TYR A 1 84 ? -3.980 7.363 8.329 1.00 95.25 84 TYR A CA 1
ATOM 658 C C . TYR A 1 84 ? -4.628 6.649 9.527 1.00 95.25 84 TYR A C 1
ATOM 660 O O . TYR A 1 84 ? -5.860 6.661 9.656 1.00 95.25 84 TYR A O 1
ATOM 668 N N . ARG A 1 85 ? -3.819 6.030 10.404 1.00 95.81 85 ARG A N 1
ATOM 669 C CA . ARG A 1 85 ? -4.248 5.276 11.600 1.00 95.81 85 ARG A CA 1
ATOM 670 C C . ARG A 1 85 ? -5.255 4.161 11.282 1.00 95.81 85 ARG A C 1
ATOM 672 O O . ARG A 1 85 ? -6.239 3.961 11.994 1.00 95.81 85 ARG A O 1
ATOM 679 N N . CYS A 1 86 ? -5.014 3.431 10.197 1.00 96.00 86 CYS A N 1
ATOM 680 C CA . CYS A 1 86 ? -5.871 2.337 9.750 1.00 96.00 86 CYS A CA 1
ATOM 681 C C . CYS A 1 86 ? -5.543 1.023 10.476 1.00 96.00 86 CYS A C 1
ATOM 683 O O . CYS A 1 86 ? -4.387 0.723 10.784 1.00 96.00 86 CYS A O 1
ATOM 685 N N . LYS A 1 87 ? -6.567 0.199 10.724 1.00 95.31 87 LYS A N 1
ATOM 686 C CA . LYS A 1 87 ? -6.418 -1.118 11.367 1.00 95.31 87 LYS A CA 1
ATOM 687 C C . LYS A 1 87 ? -5.948 -2.183 10.381 1.00 95.31 87 LYS A C 1
ATOM 689 O O . LYS A 1 87 ? -5.092 -2.995 10.737 1.00 95.31 87 LYS A O 1
ATOM 694 N N . ASP A 1 88 ? -6.414 -2.112 9.136 1.00 95.88 88 ASP A N 1
ATOM 695 C CA . ASP A 1 88 ? -6.035 -3.033 8.061 1.00 95.88 88 ASP A CA 1
ATOM 696 C C . ASP A 1 88 ? -5.406 -2.295 6.871 1.00 95.88 88 ASP A C 1
ATOM 698 O O . ASP A 1 88 ? -5.559 -1.083 6.718 1.00 95.88 88 ASP A O 1
ATOM 702 N N . ALA A 1 89 ? -4.666 -3.043 6.050 1.00 97.56 89 ALA A N 1
ATOM 703 C CA . ALA A 1 89 ? -4.034 -2.562 4.822 1.00 97.56 89 ALA A CA 1
ATOM 704 C C . ALA A 1 89 ? -4.303 -3.535 3.678 1.00 97.56 89 ALA A C 1
ATOM 706 O O . ALA A 1 89 ? -4.109 -4.745 3.850 1.00 97.56 89 ALA A O 1
ATOM 707 N N . TRP A 1 90 ? -4.796 -3.032 2.551 1.00 98.12 90 TRP A N 1
ATOM 708 C CA . TRP A 1 90 ? -5.161 -3.829 1.383 1.00 98.12 90 TRP A CA 1
ATOM 709 C C . TRP A 1 90 ? -4.405 -3.327 0.155 1.00 98.12 90 TRP A C 1
ATOM 711 O O . TRP A 1 90 ? -4.171 -2.133 0.005 1.00 98.12 90 TRP A O 1
ATOM 721 N N . ILE A 1 91 ? -4.053 -4.239 -0.743 1.00 97.88 91 ILE A N 1
ATOM 722 C CA . ILE A 1 91 ? -3.586 -3.903 -2.082 1.00 97.88 91 ILE A CA 1
ATOM 723 C C . ILE A 1 91 ? -4.520 -4.568 -3.072 1.00 97.88 91 ILE A C 1
ATOM 725 O O . ILE A 1 91 ? -4.666 -5.792 -3.047 1.00 97.88 91 ILE A O 1
ATOM 729 N N . ILE A 1 92 ? -5.122 -3.758 -3.933 1.00 96.62 92 ILE A N 1
ATOM 730 C CA . ILE A 1 92 ? -6.008 -4.205 -5.001 1.00 96.62 92 ILE A CA 1
ATOM 731 C C . ILE A 1 92 ? -5.273 -4.012 -6.322 1.00 96.62 92 ILE A C 1
ATOM 733 O O . ILE A 1 92 ? -4.770 -2.927 -6.607 1.00 96.62 92 ILE A O 1
ATOM 737 N N . SER A 1 93 ? -5.174 -5.064 -7.132 1.00 94.00 93 SER A N 1
ATOM 738 C CA . SER A 1 93 ? -4.521 -4.969 -8.437 1.00 94.00 93 SER A CA 1
ATOM 739 C C . SER A 1 93 ? -5.246 -5.745 -9.523 1.00 94.00 93 SER A C 1
ATOM 741 O O . SER A 1 93 ? -5.853 -6.783 -9.274 1.00 94.00 93 SER A O 1
ATOM 743 N N . THR A 1 94 ? -5.149 -5.246 -10.753 1.00 90.19 94 THR A N 1
ATOM 744 C CA . THR A 1 94 ? -5.580 -5.963 -11.961 1.00 90.19 94 THR A CA 1
ATOM 745 C C . THR A 1 94 ? -4.632 -7.082 -12.367 1.00 90.19 94 THR A C 1
ATOM 747 O O . THR A 1 94 ? -5.010 -7.940 -13.161 1.00 90.19 94 THR A O 1
ATOM 750 N N . ALA A 1 95 ? -3.410 -7.084 -11.834 1.00 88.06 95 ALA A N 1
ATOM 751 C CA . ALA A 1 95 ? -2.456 -8.169 -11.989 1.00 88.06 95 ALA A CA 1
ATOM 752 C C . ALA A 1 95 ? -2.264 -8.916 -10.664 1.00 88.06 95 ALA A C 1
ATOM 754 O O . ALA A 1 95 ? -2.565 -8.419 -9.581 1.00 88.06 95 ALA A O 1
ATOM 755 N N . GLY A 1 96 ? -1.696 -10.119 -10.744 1.00 89.69 96 GLY A N 1
ATOM 756 C CA . GLY A 1 96 ? -1.297 -10.869 -9.558 1.00 89.69 96 GLY A CA 1
ATOM 757 C C . GLY A 1 96 ? -0.107 -10.242 -8.818 1.00 89.69 96 GLY A C 1
ATOM 758 O O . GLY A 1 96 ? 0.436 -9.203 -9.181 1.00 89.69 96 GLY A O 1
ATOM 759 N N . PHE A 1 97 ? 0.369 -10.928 -7.783 1.00 96.50 97 PHE A N 1
ATOM 760 C CA . PHE A 1 97 ? 1.476 -10.462 -6.940 1.00 96.50 97 PHE A CA 1
ATOM 761 C C . PHE A 1 97 ? 2.703 -11.365 -7.055 1.00 96.50 97 PHE A C 1
ATOM 763 O O . PHE A 1 97 ? 2.576 -12.594 -7.131 1.00 96.50 97 PHE A O 1
ATOM 770 N N . THR A 1 98 ? 3.895 -10.765 -7.001 1.00 97.00 98 THR A N 1
ATOM 771 C CA . THR A 1 98 ? 5.172 -11.495 -6.926 1.00 97.00 98 THR A CA 1
ATOM 772 C C . THR A 1 98 ? 5.262 -12.356 -5.661 1.00 97.00 98 THR A C 1
ATOM 774 O O . THR A 1 98 ? 4.616 -12.081 -4.647 1.00 97.00 98 THR A O 1
ATOM 777 N N . ARG A 1 99 ? 6.102 -13.402 -5.683 1.00 96.50 99 ARG A N 1
ATOM 778 C CA . ARG A 1 99 ? 6.302 -14.294 -4.524 1.00 96.50 99 ARG A CA 1
ATOM 779 C C . ARG A 1 99 ? 6.768 -13.520 -3.288 1.00 96.50 99 ARG A C 1
ATOM 781 O O . ARG A 1 99 ? 6.279 -13.762 -2.191 1.00 96.50 99 ARG A O 1
ATOM 788 N N . GLN A 1 100 ? 7.680 -12.576 -3.485 1.00 95.44 100 GLN A N 1
ATOM 789 C CA . GLN A 1 100 ? 8.250 -11.741 -2.434 1.00 95.44 100 GLN A CA 1
ATOM 790 C C . GLN A 1 100 ? 7.198 -10.799 -1.835 1.00 95.44 100 GLN A C 1
ATOM 792 O O . GLN A 1 100 ? 7.125 -10.672 -0.615 1.00 95.44 100 GLN A O 1
ATOM 797 N N . ALA A 1 101 ? 6.339 -10.191 -2.666 1.00 96.25 101 ALA A N 1
ATOM 798 C CA . ALA A 1 101 ? 5.227 -9.375 -2.177 1.00 96.25 101 ALA A CA 1
ATOM 799 C C . ALA A 1 101 ? 4.258 -10.202 -1.323 1.00 96.25 101 ALA A C 1
ATOM 801 O O . ALA A 1 101 ? 3.882 -9.772 -0.235 1.00 96.25 101 ALA A O 1
ATOM 802 N N . ARG A 1 102 ? 3.912 -11.419 -1.768 1.00 97.31 102 ARG A N 1
ATOM 803 C CA . ARG A 1 102 ? 3.068 -12.350 -0.998 1.00 97.31 102 ARG A CA 1
ATOM 804 C C . ARG A 1 102 ? 3.697 -12.717 0.346 1.00 97.31 102 ARG A C 1
ATOM 806 O O . ARG A 1 102 ? 3.001 -12.727 1.359 1.00 97.31 102 ARG A O 1
ATOM 813 N N . GLU A 1 103 ? 5.001 -12.987 0.375 1.00 97.38 103 GLU A N 1
ATOM 814 C CA . GLU A 1 103 ? 5.706 -13.306 1.618 1.00 97.38 103 GLU A CA 1
ATOM 815 C C . GLU A 1 103 ? 5.695 -12.133 2.605 1.00 97.38 103 GLU A C 1
ATOM 817 O O . GLU A 1 103 ? 5.335 -12.320 3.772 1.00 97.38 103 GLU A O 1
ATOM 822 N N . LEU A 1 104 ? 6.037 -10.923 2.146 1.00 97.31 104 LEU A N 1
ATOM 823 C CA . LEU A 1 104 ? 6.025 -9.745 3.010 1.00 97.31 104 LEU A CA 1
ATOM 824 C C . LEU A 1 104 ? 4.611 -9.448 3.511 1.00 97.31 104 LEU A C 1
ATOM 826 O O . LEU A 1 104 ? 4.425 -9.273 4.713 1.00 97.31 104 LEU A O 1
ATOM 830 N N . ALA A 1 105 ? 3.616 -9.467 2.621 1.00 96.88 105 ALA A N 1
ATOM 831 C CA . ALA A 1 105 ? 2.224 -9.206 2.967 1.00 96.88 105 ALA A CA 1
ATOM 832 C C . ALA A 1 105 ? 1.694 -10.180 4.028 1.00 96.88 105 ALA A C 1
ATOM 834 O O . ALA A 1 105 ? 0.999 -9.773 4.959 1.00 96.88 105 ALA A O 1
ATOM 835 N N . LYS A 1 106 ? 2.082 -11.461 3.953 1.00 95.62 106 LYS A N 1
ATOM 836 C CA . LYS A 1 106 ? 1.749 -12.454 4.982 1.00 95.62 106 LYS A CA 1
ATOM 837 C C . LYS A 1 106 ? 2.298 -12.061 6.354 1.00 95.62 106 LYS A C 1
ATOM 839 O O . LYS A 1 106 ? 1.580 -12.155 7.347 1.00 95.62 106 LYS A O 1
ATOM 844 N N . ARG A 1 107 ? 3.562 -11.630 6.419 1.00 96.88 107 ARG A N 1
ATOM 845 C CA . ARG A 1 107 ? 4.222 -11.241 7.678 1.00 96.88 107 ARG A CA 1
ATOM 846 C C . ARG A 1 107 ? 3.658 -9.940 8.244 1.00 96.88 107 ARG A C 1
ATOM 848 O O . ARG A 1 107 ? 3.510 -9.819 9.455 1.00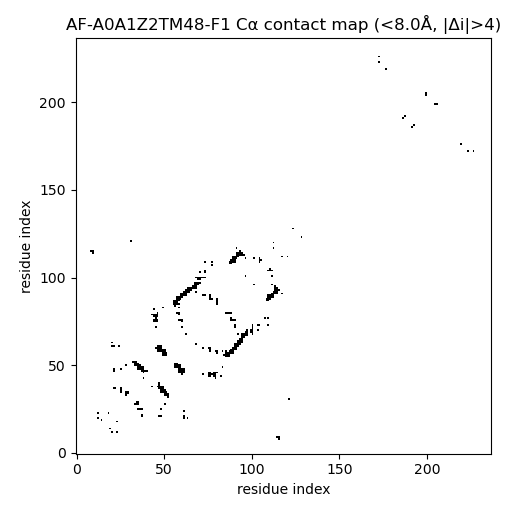 96.88 107 ARG A O 1
ATOM 855 N N . SER A 1 108 ? 3.317 -8.993 7.377 1.00 94.75 108 SER A N 1
ATOM 856 C CA . SER A 1 108 ? 2.813 -7.673 7.758 1.00 94.75 108 SER A CA 1
ATOM 857 C C . SER A 1 108 ? 1.286 -7.591 7.877 1.00 94.75 108 SER A C 1
ATOM 859 O O . SER A 1 108 ? 0.757 -6.534 8.221 1.00 94.75 108 SER A O 1
ATOM 861 N N . LYS A 1 109 ? 0.576 -8.705 7.638 1.00 96.25 109 LYS A N 1
ATOM 862 C CA . LYS A 1 109 ? -0.895 -8.797 7.636 1.00 96.25 109 LYS A CA 1
ATOM 863 C C . LYS A 1 109 ? -1.543 -7.820 6.640 1.00 96.25 109 LYS A C 1
ATOM 865 O O . LYS A 1 109 ? -2.574 -7.221 6.933 1.00 96.25 109 LYS A O 1
ATOM 870 N N . VAL A 1 110 ? -0.926 -7.665 5.469 1.00 97.25 110 VAL A N 1
ATOM 871 C CA . VAL A 1 110 ? -1.488 -6.928 4.330 1.00 97.25 110 VAL A CA 1
ATOM 872 C C . VAL A 1 110 ? -2.302 -7.889 3.471 1.00 97.25 110 VAL A C 1
ATOM 874 O O . VAL A 1 110 ? -1.871 -9.006 3.172 1.00 97.25 110 VAL A O 1
ATOM 877 N N . HIS A 1 111 ? -3.490 -7.457 3.071 1.00 97.19 111 HIS A N 1
ATOM 878 C CA . HIS A 1 111 ? -4.371 -8.222 2.203 1.00 97.19 111 HIS A CA 1
ATOM 879 C C . HIS A 1 111 ? -4.036 -7.947 0.740 1.00 97.19 111 HIS A C 1
ATOM 881 O O . HIS A 1 111 ? -4.054 -6.801 0.312 1.00 97.19 111 HIS A O 1
ATOM 887 N N . LEU A 1 112 ? -3.726 -8.995 -0.020 1.00 96.56 112 LEU A N 1
ATOM 888 C CA . LEU A 1 112 ? -3.473 -8.908 -1.457 1.00 96.56 112 LEU A CA 1
ATOM 889 C C . LEU A 1 112 ? -4.699 -9.434 -2.197 1.00 96.56 112 LEU A C 1
ATOM 891 O O . LEU A 1 112 ? -5.092 -10.583 -1.983 1.00 96.56 112 LEU A O 1
ATOM 895 N N . ILE A 1 113 ? -5.308 -8.587 -3.018 1.00 95.88 113 ILE A N 1
ATOM 896 C CA . ILE A 1 113 ? -6.601 -8.843 -3.647 1.00 95.88 113 ILE A CA 1
ATOM 897 C C . ILE A 1 113 ? -6.458 -8.572 -5.142 1.00 95.88 113 ILE A C 1
ATOM 899 O O . ILE A 1 113 ? -6.001 -7.506 -5.554 1.00 95.88 113 ILE A O 1
ATOM 903 N N . GLU A 1 114 ? -6.820 -9.555 -5.960 1.00 93.00 114 GLU A N 1
ATOM 904 C CA . GLU A 1 114 ? -6.926 -9.358 -7.404 1.00 93.00 114 GLU A CA 1
ATOM 905 C C . GLU A 1 114 ? -8.314 -8.772 -7.702 1.00 93.00 114 GLU A C 1
ATOM 907 O O . GLU A 1 114 ? -9.293 -9.142 -7.053 1.00 93.00 114 GLU A O 1
ATOM 912 N N . TRP A 1 115 ? -8.406 -7.837 -8.651 1.00 91.81 115 TRP A N 1
ATOM 913 C CA . TRP A 1 115 ? -9.651 -7.132 -8.990 1.00 91.81 115 TRP A CA 1
ATOM 914 C C . TRP A 1 115 ? -10.814 -8.095 -9.248 1.00 91.81 115 TRP A C 1
ATOM 916 O O . TRP A 1 115 ? -11.891 -7.950 -8.680 1.00 91.81 115 TRP A O 1
ATOM 926 N N . SER A 1 116 ? -10.554 -9.146 -10.026 1.00 88.56 116 SER A N 1
ATOM 927 C CA . SER A 1 116 ? -11.535 -10.182 -10.361 1.00 88.56 116 SER A CA 1
ATOM 928 C C . SER A 1 116 ? -12.062 -10.958 -9.152 1.00 88.56 116 SER A C 1
ATOM 930 O O . SER A 1 116 ? -13.127 -11.558 -9.246 1.00 88.56 116 SER A O 1
ATOM 932 N N . SER A 1 117 ? -11.335 -10.962 -8.032 1.00 89.31 117 SER A N 1
ATOM 933 C CA . SER A 1 117 ? -11.724 -11.633 -6.789 1.00 89.31 117 SER A CA 1
ATOM 934 C C . SER A 1 117 ? -12.216 -10.667 -5.710 1.00 89.31 117 SER A C 1
ATOM 936 O O . SER A 1 117 ? -12.469 -11.104 -4.589 1.00 89.31 117 SER A O 1
ATOM 938 N N . LEU A 1 118 ? -12.290 -9.361 -5.991 1.00 91.00 118 LEU A N 1
ATOM 939 C CA . LEU A 1 118 ? -12.677 -8.357 -5.000 1.00 91.00 118 LEU A CA 1
ATOM 940 C C . LEU A 1 118 ? -14.102 -8.585 -4.452 1.00 91.00 118 LEU A C 1
ATOM 942 O O . LEU A 1 118 ? -14.220 -8.599 -3.224 1.00 91.00 118 LEU A O 1
ATOM 946 N N . PRO A 1 119 ? -15.139 -8.849 -5.278 1.00 89.62 119 PRO A N 1
ATOM 947 C CA . PRO A 1 119 ? -16.483 -9.166 -4.782 1.00 89.62 119 PRO A CA 1
ATOM 948 C C . PRO A 1 119 ? -16.491 -10.346 -3.813 1.00 89.62 119 PRO A C 1
ATOM 950 O O . PRO A 1 119 ? -16.875 -10.203 -2.653 1.00 89.62 119 PRO A O 1
ATOM 953 N N . ASP A 1 120 ? -15.949 -11.485 -4.253 1.00 87.94 120 ASP A N 1
ATOM 954 C CA . ASP A 1 120 ? -15.869 -12.708 -3.453 1.00 87.94 120 ASP A CA 1
ATOM 955 C C . ASP A 1 120 ? -15.114 -12.464 -2.140 1.00 87.94 120 ASP A C 1
ATOM 957 O O . ASP A 1 120 ? -15.476 -12.980 -1.079 1.00 87.94 120 ASP A O 1
ATOM 961 N N . TYR A 1 121 ? -14.041 -11.672 -2.191 1.00 89.56 121 TYR A N 1
ATOM 962 C CA . TYR A 1 121 ? -13.260 -11.329 -1.014 1.00 89.56 121 TYR A CA 1
ATOM 963 C C . TYR A 1 121 ? -14.071 -10.490 -0.016 1.00 89.56 121 TYR A C 1
ATOM 965 O O . TYR A 1 121 ? -14.053 -10.798 1.180 1.00 89.56 121 TYR A O 1
ATOM 973 N N . ILE A 1 122 ? -14.797 -9.471 -0.486 1.00 89.50 122 ILE A N 1
ATOM 974 C CA . ILE A 1 122 ? -15.643 -8.611 0.350 1.00 89.50 122 ILE A CA 1
ATOM 975 C C . ILE A 1 122 ? -16.794 -9.411 0.967 1.00 89.50 122 ILE A C 1
ATOM 977 O O . ILE A 1 122 ? -16.998 -9.346 2.181 1.00 89.50 122 ILE A O 1
ATOM 981 N N . GLU A 1 123 ? -17.497 -10.217 0.173 1.00 85.50 123 GLU A N 1
ATOM 982 C CA . GLU A 1 123 ? -18.586 -11.072 0.656 1.00 85.50 123 GLU A CA 1
ATOM 983 C C . GLU A 1 123 ? -18.076 -12.100 1.679 1.00 85.50 123 GLU A C 1
ATOM 985 O O . GLU A 1 123 ? -18.680 -12.301 2.736 1.00 85.50 123 GLU A O 1
ATOM 990 N N . SER A 1 124 ? -16.895 -12.690 1.444 1.00 81.50 124 SER A N 1
ATOM 991 C CA . SER A 1 124 ? -16.292 -13.652 2.377 1.00 81.50 124 SER A CA 1
ATOM 992 C C . SER A 1 124 ? -15.886 -13.039 3.721 1.00 81.50 124 SER A C 1
ATOM 994 O O . SER A 1 124 ? -15.836 -13.744 4.727 1.00 81.50 124 SER A O 1
ATOM 996 N N . LYS A 1 125 ? -15.622 -11.727 3.794 1.00 69.31 125 LYS A N 1
ATOM 997 C CA . LYS A 1 125 ? -15.379 -11.042 5.076 1.00 69.31 125 LYS A CA 1
ATOM 998 C C . LYS A 1 125 ? -16.643 -10.981 5.945 1.00 69.31 125 LYS A C 1
ATOM 1000 O O . LYS A 1 125 ? -16.496 -10.866 7.161 1.00 69.31 125 LYS A O 1
ATOM 1005 N N . GLY A 1 126 ? -17.837 -11.118 5.357 1.00 52.62 126 GLY A N 1
ATOM 1006 C CA . GLY A 1 126 ? -19.113 -11.258 6.070 1.00 52.62 126 GLY A CA 1
ATOM 1007 C C . GLY A 1 126 ? -19.340 -12.645 6.688 1.00 52.62 126 GLY A C 1
ATOM 1008 O O . GLY A 1 126 ? -20.095 -12.775 7.646 1.00 52.62 126 GLY A O 1
ATOM 1009 N N . HIS A 1 127 ? -18.627 -13.675 6.215 1.00 43.16 127 HIS A N 1
ATOM 1010 C CA . HIS A 1 127 ? -18.736 -15.056 6.688 1.00 43.16 127 HIS A CA 1
ATOM 1011 C C . HIS A 1 127 ? -17.350 -15.608 7.068 1.00 43.16 127 HIS A C 1
ATOM 1013 O O . HIS A 1 127 ? -16.612 -16.106 6.229 1.00 43.16 127 HIS A O 1
ATOM 1019 N N . ILE A 1 128 ? -16.997 -15.480 8.351 1.00 39.00 128 ILE A N 1
ATOM 1020 C CA . ILE A 1 128 ? -15.830 -16.036 9.073 1.00 39.00 128 ILE A CA 1
ATOM 1021 C C . ILE A 1 128 ? -14.823 -16.858 8.225 1.00 39.00 128 ILE A C 1
ATOM 1023 O O . ILE A 1 128 ? -15.067 -17.970 7.756 1.00 39.00 128 ILE A O 1
ATOM 1027 N N . THR A 1 129 ? -13.614 -16.306 8.137 1.00 49.03 129 THR A N 1
ATOM 1028 C CA . THR A 1 129 ? -12.456 -16.715 7.337 1.00 49.03 129 THR A CA 1
ATOM 1029 C C . THR A 1 129 ? -11.780 -18.028 7.766 1.00 49.03 129 THR A C 1
ATOM 1031 O O . THR A 1 129 ? -11.413 -18.222 8.925 1.00 49.03 129 THR A O 1
ATOM 1034 N N . ARG A 1 130 ? -11.462 -18.890 6.783 1.00 38.16 130 ARG A N 1
ATOM 1035 C CA . ARG A 1 130 ? -10.353 -19.874 6.887 1.00 38.16 130 ARG A CA 1
ATOM 1036 C C . ARG A 1 130 ? -9.777 -20.356 5.541 1.00 38.16 130 ARG A C 1
ATOM 1038 O O . ARG A 1 130 ? -8.605 -20.710 5.477 1.00 38.16 130 ARG A O 1
ATOM 1045 N N . ASN A 1 131 ? -10.541 -20.302 4.446 1.00 38.47 131 ASN A N 1
ATOM 1046 C CA . ASN A 1 131 ? -10.183 -20.999 3.197 1.00 38.47 131 ASN A CA 1
ATOM 1047 C C . ASN A 1 131 ? -9.478 -20.162 2.110 1.00 38.47 131 ASN A C 1
ATOM 1049 O O . ASN A 1 131 ? -8.978 -20.735 1.142 1.00 38.47 131 ASN A O 1
ATOM 1053 N N . TYR A 1 132 ? -9.386 -18.836 2.251 1.00 41.28 132 TYR A N 1
ATOM 1054 C CA . TYR A 1 132 ? -8.900 -17.974 1.162 1.00 41.28 132 TYR A CA 1
ATOM 1055 C C . TYR A 1 132 ? -7.416 -18.208 0.819 1.00 41.28 132 TYR A C 1
ATOM 1057 O O . TYR A 1 132 ? -7.062 -18.377 -0.344 1.00 41.28 132 TYR A O 1
ATOM 1065 N N . TYR A 1 133 ? -6.551 -18.369 1.829 1.00 35.97 133 TYR A N 1
ATOM 1066 C CA . TYR A 1 133 ? -5.115 -18.610 1.609 1.00 35.97 133 TYR A CA 1
ATOM 1067 C C . TYR A 1 133 ? -4.805 -19.962 0.937 1.00 35.97 133 TYR A C 1
ATOM 1069 O O . TYR A 1 133 ? -3.719 -20.134 0.387 1.00 35.97 133 TYR A O 1
ATOM 1077 N N . ARG A 1 134 ? -5.740 -20.926 0.963 1.00 44.00 134 ARG A N 1
ATOM 1078 C CA . ARG A 1 134 ? -5.570 -22.242 0.323 1.00 44.00 134 ARG A CA 1
ATOM 1079 C C . ARG A 1 134 ? -5.945 -22.215 -1.167 1.00 44.00 134 ARG A C 1
ATOM 1081 O O . ARG A 1 134 ? -5.397 -23.009 -1.925 1.00 44.00 134 ARG A O 1
ATOM 1088 N N . ARG A 1 135 ? -6.826 -21.302 -1.603 1.00 39.38 135 ARG A N 1
ATOM 1089 C CA . ARG A 1 135 ? -7.318 -21.245 -2.995 1.00 39.38 135 ARG A CA 1
ATOM 1090 C C . ARG A 1 135 ? -6.395 -20.504 -3.967 1.00 39.38 135 ARG A C 1
ATOM 1092 O O . ARG A 1 135 ? -6.350 -20.881 -5.128 1.00 39.38 135 ARG A O 1
ATOM 1099 N N . THR A 1 136 ? -5.605 -19.524 -3.526 1.00 40.44 136 THR A N 1
ATOM 1100 C CA . THR A 1 136 ? -4.766 -18.701 -4.429 1.00 40.44 136 THR A CA 1
ATOM 1101 C C . THR A 1 136 ? -3.357 -19.269 -4.683 1.00 40.44 136 THR A C 1
ATOM 1103 O O . THR A 1 136 ? -2.400 -18.510 -4.853 1.00 40.44 136 THR A O 1
ATOM 1106 N N . SER A 1 137 ? -3.195 -20.596 -4.673 1.00 35.88 137 SER A N 1
ATOM 1107 C CA . SER A 1 137 ? -1.961 -21.252 -5.145 1.00 35.88 137 SER A CA 1
ATOM 1108 C C . SER A 1 137 ? -1.977 -21.332 -6.683 1.00 35.88 137 SER A C 1
ATOM 1110 O O . SER A 1 137 ? -3.052 -21.430 -7.268 1.00 35.88 137 SER A O 1
ATOM 1112 N N . PRO A 1 138 ? -0.824 -21.238 -7.365 1.00 39.25 138 PRO A N 1
ATOM 1113 C CA . PRO A 1 138 ? -0.751 -20.784 -8.752 1.00 39.25 138 PRO A CA 1
ATOM 1114 C C . PRO A 1 138 ? -1.373 -21.779 -9.742 1.00 39.25 138 PRO A C 1
ATOM 1116 O O . PRO A 1 138 ? -0.987 -22.947 -9.785 1.00 39.25 138 PRO A O 1
ATOM 1119 N N . THR A 1 139 ? -2.263 -21.296 -10.611 1.00 37.16 139 THR A N 1
ATOM 1120 C CA . THR A 1 139 ? -2.646 -22.008 -11.835 1.00 37.16 139 THR A CA 1
ATOM 1121 C C . THR A 1 139 ? -1.470 -21.987 -12.811 1.00 37.16 139 THR A C 1
ATOM 1123 O O . THR A 1 139 ? -1.005 -20.922 -13.225 1.00 37.16 139 THR A O 1
ATOM 1126 N N . LYS A 1 140 ? -0.961 -23.174 -13.162 1.00 36.78 140 LYS A N 1
ATOM 1127 C CA . LYS A 1 140 ? 0.056 -23.366 -14.205 1.00 36.78 140 LYS A CA 1
ATOM 1128 C C . LYS A 1 140 ? -0.411 -22.741 -15.528 1.00 36.78 140 LYS A C 1
ATOM 1130 O O . LYS A 1 140 ? -1.534 -22.978 -15.963 1.00 36.78 140 LYS A O 1
ATOM 1135 N N . LYS A 1 141 ? 0.486 -21.994 -16.181 1.00 34.94 141 LYS A N 1
ATOM 1136 C CA . LYS A 1 141 ? 0.360 -21.574 -17.589 1.00 34.94 141 LYS A CA 1
ATOM 1137 C C . LYS A 1 141 ? 0.245 -22.817 -18.497 1.00 34.94 141 LYS A C 1
ATOM 1139 O O . LYS A 1 141 ? 0.898 -23.818 -18.187 1.00 34.94 141 LYS A O 1
ATOM 1144 N N . PRO A 1 142 ? -0.532 -22.778 -19.598 1.00 32.88 142 PRO A N 1
ATOM 1145 C CA . PRO A 1 142 ? -0.642 -23.909 -20.510 1.00 32.88 142 PRO A CA 1
ATOM 1146 C C . PRO A 1 142 ? 0.676 -24.151 -21.257 1.00 32.88 142 PRO A C 1
ATOM 1148 O O . PRO A 1 142 ? 1.452 -23.235 -21.525 1.00 32.88 142 PRO A O 1
ATOM 1151 N N . ASN A 1 143 ? 0.915 -25.433 -21.511 1.00 33.31 143 ASN A N 1
ATOM 1152 C CA . ASN A 1 143 ? 2.182 -26.050 -21.875 1.00 33.31 143 ASN A CA 1
ATOM 1153 C C . ASN A 1 143 ? 2.490 -25.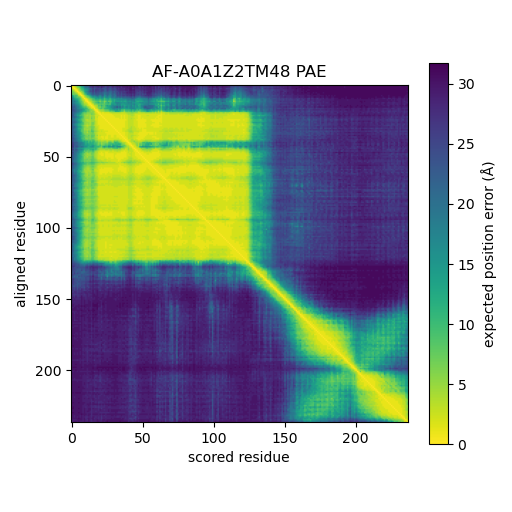864 -23.373 1.00 33.31 143 ASN A C 1
ATOM 1155 O O . ASN A 1 143 ? 1.663 -26.221 -24.209 1.00 33.31 143 ASN A O 1
ATOM 1159 N N . SER A 1 144 ? 3.689 -25.385 -23.713 1.00 37.12 144 SER A N 1
ATOM 1160 C CA . SER A 1 144 ? 4.270 -25.512 -25.056 1.00 37.12 144 SER A CA 1
ATOM 1161 C C . SER A 1 144 ? 5.468 -26.459 -24.984 1.00 37.12 144 SER A C 1
ATOM 1163 O O . SER A 1 144 ? 6.475 -26.165 -24.341 1.00 37.12 144 SER A O 1
ATOM 1165 N N . SER A 1 145 ? 5.325 -27.620 -25.612 1.00 38.94 145 SER A N 1
ATOM 1166 C CA . SER A 1 145 ? 6.257 -28.745 -25.568 1.00 38.94 145 SER A CA 1
ATOM 1167 C C . SER A 1 145 ? 7.509 -28.512 -26.424 1.00 38.94 145 SER A C 1
ATOM 1169 O O . SER A 1 145 ? 7.371 -28.328 -27.631 1.00 38.94 145 SER A O 1
ATOM 1171 N N . ARG A 1 146 ? 8.715 -28.637 -25.839 1.00 33.16 146 ARG A N 1
ATOM 1172 C CA . ARG A 1 146 ? 9.812 -29.504 -26.344 1.00 33.16 146 ARG A CA 1
ATOM 1173 C C . ARG A 1 146 ? 11.055 -29.537 -25.425 1.00 33.16 146 ARG A C 1
ATOM 1175 O O . ARG A 1 146 ? 11.720 -28.532 -25.218 1.00 33.16 146 ARG A O 1
ATOM 1182 N N . SER A 1 147 ? 11.307 -30.751 -24.919 1.00 31.89 147 SER A N 1
ATOM 1183 C CA . SER A 1 147 ? 12.580 -31.478 -24.709 1.00 31.89 147 SER A CA 1
ATOM 1184 C C . SER A 1 147 ? 13.790 -30.849 -23.984 1.00 31.89 147 SER A C 1
ATOM 1186 O O . SER A 1 147 ? 14.553 -30.085 -24.556 1.00 31.89 147 SER A O 1
ATOM 1188 N N . HIS A 1 148 ? 13.999 -31.368 -22.764 1.00 36.34 148 HIS A N 1
ATOM 1189 C CA . HIS A 1 148 ? 15.240 -31.871 -22.141 1.00 36.34 148 HIS A CA 1
ATOM 1190 C C . HIS A 1 148 ? 16.571 -31.108 -22.281 1.00 36.34 148 HIS A C 1
ATOM 1192 O O . HIS A 1 148 ? 17.270 -31.230 -23.278 1.00 36.34 148 HIS A O 1
ATOM 1198 N N . ALA A 1 149 ? 17.026 -30.565 -21.147 1.00 30.28 149 ALA A N 1
ATOM 1199 C CA . ALA A 1 149 ? 18.357 -30.844 -20.601 1.00 30.28 149 ALA A CA 1
ATOM 1200 C C . ALA A 1 149 ? 18.317 -30.669 -19.071 1.00 30.28 149 ALA A C 1
ATOM 1202 O O . ALA A 1 149 ? 18.009 -29.595 -18.557 1.00 30.28 149 ALA A O 1
ATOM 1203 N N . THR A 1 150 ? 18.583 -31.741 -18.330 1.00 39.75 150 THR A N 1
ATOM 1204 C CA . THR A 1 150 ? 18.877 -31.690 -16.895 1.00 39.75 150 THR A CA 1
ATOM 1205 C C . THR A 1 150 ? 20.348 -31.360 -16.703 1.00 39.75 150 THR A C 1
ATOM 1207 O O . THR A 1 150 ? 21.186 -32.115 -17.178 1.00 39.75 150 THR A O 1
ATOM 1210 N N . TRP A 1 151 ? 20.645 -30.321 -15.928 1.00 26.34 151 TRP A N 1
ATOM 1211 C CA . TRP A 1 151 ? 21.828 -30.275 -15.070 1.00 26.34 151 TRP A CA 1
ATOM 1212 C C . TRP A 1 151 ? 21.434 -29.604 -13.759 1.00 26.34 151 TRP A C 1
ATOM 1214 O O . TRP A 1 151 ? 20.914 -28.489 -13.732 1.00 26.34 151 TRP A O 1
ATOM 1224 N N . GLY A 1 152 ? 21.606 -30.342 -12.667 1.00 35.84 152 GLY A N 1
ATOM 1225 C CA . GLY A 1 152 ? 21.464 -29.803 -11.329 1.00 35.84 152 GLY A CA 1
ATOM 1226 C C . GLY A 1 152 ? 22.645 -28.911 -10.956 1.00 35.84 152 GLY A C 1
ATOM 1227 O O . GLY A 1 152 ? 23.733 -29.040 -11.507 1.00 35.84 152 GLY A O 1
ATOM 1228 N N . ILE A 1 153 ? 22.387 -28.071 -9.952 1.00 37.78 153 ILE A N 1
ATOM 1229 C CA . ILE A 1 153 ? 23.234 -27.697 -8.804 1.00 37.78 153 ILE A CA 1
ATOM 1230 C C . ILE A 1 153 ? 23.059 -26.200 -8.496 1.00 37.78 153 ILE A C 1
ATOM 1232 O O . ILE A 1 153 ? 23.445 -25.319 -9.251 1.00 37.78 153 ILE A O 1
ATOM 1236 N N . SER A 1 154 ? 22.444 -25.960 -7.332 1.00 46.38 154 SER A N 1
ATOM 1237 C CA . SER A 1 154 ? 22.742 -24.898 -6.361 1.00 46.38 154 SER A CA 1
ATOM 1238 C C . SER A 1 154 ? 23.198 -23.535 -6.899 1.00 46.38 154 SER A C 1
ATOM 1240 O O . SER A 1 154 ? 24.375 -23.366 -7.193 1.00 46.38 154 SER A O 1
ATOM 1242 N N . SER A 1 155 ? 22.322 -22.517 -6.865 1.00 47.66 155 SER A N 1
ATOM 1243 C CA . SER A 1 155 ? 22.725 -21.121 -6.586 1.00 47.66 155 SER A CA 1
ATOM 1244 C C . SER A 1 155 ? 21.542 -20.153 -6.460 1.00 47.66 155 SER A C 1
ATOM 1246 O O . SER A 1 155 ? 21.115 -19.498 -7.401 1.00 47.66 155 SER A O 1
ATOM 1248 N N . SER A 1 156 ? 21.032 -19.978 -5.241 1.00 41.56 156 SER A N 1
ATOM 1249 C CA . SER A 1 156 ? 20.376 -18.717 -4.837 1.00 41.56 156 SER A CA 1
ATOM 1250 C C . SER A 1 156 ? 20.848 -18.236 -3.462 1.00 41.56 156 SER A C 1
ATOM 1252 O O . SER A 1 156 ? 20.207 -17.411 -2.825 1.00 41.56 156 SER A O 1
ATOM 1254 N N . ARG A 1 157 ? 22.037 -18.698 -3.046 1.00 40.56 157 ARG A N 1
ATOM 1255 C CA . ARG A 1 157 ? 22.902 -18.003 -2.077 1.00 40.56 157 ARG A CA 1
ATOM 1256 C C . ARG A 1 157 ? 23.748 -16.900 -2.738 1.00 40.56 157 ARG A C 1
ATOM 1258 O O . ARG A 1 157 ? 24.398 -16.129 -2.045 1.00 40.56 157 ARG A O 1
ATOM 1265 N N . HIS A 1 158 ? 23.745 -16.803 -4.072 1.00 40.31 158 HIS A N 1
ATOM 1266 C CA . HIS A 1 158 ? 24.722 -15.985 -4.795 1.00 40.31 158 HIS A CA 1
ATOM 1267 C C . HIS A 1 158 ? 24.327 -14.514 -5.010 1.00 40.31 158 HIS A C 1
ATOM 1269 O O . HIS A 1 158 ? 25.214 -13.693 -5.227 1.00 40.31 158 HIS A O 1
ATOM 1275 N N . LEU A 1 159 ? 23.042 -14.147 -4.893 1.00 41.28 159 LEU A N 1
ATOM 1276 C CA . LEU A 1 159 ? 22.603 -12.752 -5.074 1.00 41.28 159 LEU A CA 1
ATOM 1277 C C . LEU A 1 159 ? 22.622 -11.946 -3.765 1.00 41.28 159 LEU A C 1
ATOM 1279 O O . LEU A 1 159 ? 22.988 -10.773 -3.763 1.00 41.28 159 LEU A O 1
ATOM 1283 N N . THR A 1 160 ? 22.321 -12.595 -2.636 1.00 46.12 160 THR A N 1
ATOM 1284 C CA . THR A 1 160 ? 22.434 -11.997 -1.294 1.00 46.12 160 THR A CA 1
ATOM 1285 C C . THR A 1 160 ? 23.890 -11.766 -0.894 1.00 46.12 160 THR A C 1
ATOM 1287 O O . THR A 1 160 ? 24.183 -10.796 -0.206 1.00 46.12 160 THR A O 1
ATOM 1290 N N . ASN A 1 161 ? 24.807 -12.605 -1.389 1.00 47.16 161 ASN A N 1
ATOM 1291 C CA . ASN A 1 161 ? 26.244 -12.459 -1.159 1.00 47.16 161 ASN A CA 1
ATOM 1292 C C . ASN A 1 161 ? 26.905 -11.390 -2.033 1.00 47.16 161 ASN A C 1
ATOM 1294 O O . ASN A 1 161 ? 28.005 -10.959 -1.713 1.00 47.16 161 ASN A O 1
ATOM 1298 N N . ARG A 1 162 ? 26.279 -10.961 -3.137 1.00 49.88 162 ARG A N 1
ATOM 1299 C CA . ARG A 1 162 ? 26.824 -9.870 -3.954 1.00 49.88 162 ARG A CA 1
ATOM 1300 C C . ARG A 1 162 ? 26.510 -8.522 -3.326 1.00 49.88 162 ARG A C 1
ATOM 1302 O O . ARG A 1 162 ? 27.433 -7.756 -3.112 1.00 49.88 162 ARG A O 1
ATOM 1309 N N . LEU A 1 163 ? 25.263 -8.278 -2.918 1.00 47.00 163 LEU A N 1
ATOM 1310 C CA . LEU A 1 163 ? 24.857 -7.005 -2.303 1.00 47.00 163 LEU A CA 1
ATOM 1311 C C . LEU A 1 163 ? 25.523 -6.744 -0.939 1.00 47.00 163 LEU A C 1
ATOM 1313 O O . LEU A 1 163 ? 25.887 -5.605 -0.655 1.00 47.00 163 LEU A O 1
ATOM 1317 N N . SER A 1 164 ? 25.765 -7.781 -0.130 1.00 56.81 164 SER A N 1
ATOM 1318 C CA . SER A 1 164 ? 26.500 -7.645 1.138 1.00 56.81 164 SER A CA 1
ATOM 1319 C C . SER A 1 164 ? 28.000 -7.377 0.963 1.00 56.81 164 SER A C 1
ATOM 1321 O O . SER A 1 164 ? 28.620 -6.832 1.871 1.00 56.81 164 SER A O 1
ATOM 1323 N N . ARG A 1 165 ? 28.583 -7.711 -0.198 1.00 60.34 165 ARG A N 1
ATOM 1324 C CA . ARG A 1 165 ? 29.993 -7.430 -0.524 1.00 60.34 165 ARG A CA 1
ATOM 1325 C C . ARG A 1 165 ? 30.224 -6.004 -1.037 1.00 60.34 165 ARG A C 1
ATOM 1327 O O . ARG A 1 165 ? 31.294 -5.460 -0.807 1.00 60.34 165 ARG A O 1
ATOM 1334 N N . ILE A 1 166 ? 29.229 -5.381 -1.677 1.00 56.91 166 ILE A N 1
ATOM 1335 C CA . ILE A 1 166 ? 29.329 -4.004 -2.223 1.00 56.91 166 ILE A CA 1
ATOM 1336 C C . ILE A 1 166 ? 28.889 -2.929 -1.224 1.00 56.91 166 ILE A C 1
ATOM 1338 O O . ILE A 1 166 ? 29.336 -1.790 -1.319 1.00 56.91 166 ILE A O 1
ATOM 1342 N N . ALA A 1 167 ? 28.041 -3.273 -0.249 1.00 60.84 167 ALA A N 1
ATOM 1343 C CA . ALA A 1 167 ? 27.606 -2.356 0.805 1.00 60.84 167 ALA A CA 1
ATOM 1344 C C . ALA A 1 167 ? 28.759 -1.648 1.560 1.00 60.84 167 ALA A C 1
ATOM 1346 O O . ALA A 1 167 ? 28.679 -0.426 1.708 1.00 60.84 167 ALA A O 1
ATOM 1347 N N . PRO A 1 168 ? 29.847 -2.328 1.989 1.00 65.44 168 PRO A N 1
ATOM 1348 C CA . PRO A 1 168 ? 30.972 -1.640 2.626 1.00 65.44 168 PRO A CA 1
ATOM 1349 C C . PRO A 1 168 ? 31.732 -0.735 1.649 1.00 65.44 168 PRO A C 1
ATOM 1351 O O . PRO A 1 168 ? 32.168 0.341 2.040 1.00 65.44 168 PRO A O 1
ATOM 1354 N N . ILE A 1 169 ? 31.830 -1.111 0.370 1.00 65.75 169 ILE A N 1
ATOM 1355 C CA . ILE A 1 169 ? 32.523 -0.320 -0.660 1.00 65.75 169 ILE A CA 1
ATOM 1356 C C . ILE A 1 169 ? 31.785 1.003 -0.910 1.00 65.75 169 ILE A C 1
ATOM 1358 O O . ILE A 1 169 ? 32.405 2.064 -0.964 1.00 65.75 169 ILE A O 1
ATOM 1362 N N . ILE A 1 170 ? 30.451 0.959 -0.990 1.00 64.31 170 ILE A N 1
ATOM 1363 C CA . ILE A 1 170 ? 29.614 2.157 -1.152 1.00 64.31 170 ILE A CA 1
ATOM 1364 C C . ILE A 1 170 ? 29.705 3.047 0.095 1.00 64.31 170 ILE A C 1
ATOM 1366 O O . ILE A 1 170 ? 29.854 4.260 -0.031 1.00 64.31 170 ILE A O 1
ATOM 1370 N N . ALA A 1 171 ? 29.678 2.466 1.299 1.00 67.50 171 ALA A N 1
ATOM 1371 C CA . ALA A 1 171 ? 29.824 3.229 2.538 1.00 67.50 171 ALA A CA 1
ATOM 1372 C C . ALA A 1 171 ? 31.196 3.926 2.632 1.00 67.50 171 ALA A C 1
ATOM 1374 O O . ALA A 1 171 ? 31.259 5.111 2.950 1.00 67.50 171 ALA A O 1
ATOM 1375 N N . ILE A 1 172 ? 32.283 3.229 2.282 1.00 70.19 172 ILE A N 1
ATOM 1376 C CA . ILE A 1 172 ? 33.650 3.775 2.288 1.00 70.19 172 ILE A CA 1
ATOM 1377 C C . ILE A 1 172 ? 33.821 4.898 1.254 1.00 70.19 172 ILE A C 1
ATOM 1379 O O . ILE A 1 172 ? 34.588 5.819 1.503 1.00 70.19 172 ILE A O 1
ATOM 1383 N N . ALA A 1 173 ? 33.104 4.869 0.127 1.00 68.38 173 ALA A N 1
ATOM 1384 C CA . ALA A 1 173 ? 33.190 5.921 -0.890 1.00 68.38 173 ALA A CA 1
ATOM 1385 C C . ALA A 1 173 ? 32.327 7.157 -0.569 1.00 68.38 173 ALA A C 1
ATOM 1387 O O . ALA A 1 173 ? 32.712 8.284 -0.876 1.00 68.38 173 ALA A O 1
ATOM 1388 N N . VAL A 1 174 ? 31.163 6.962 0.055 1.00 77.69 174 VAL A N 1
ATOM 1389 C CA . VAL A 1 174 ? 30.188 8.039 0.301 1.00 77.69 174 VAL A CA 1
ATOM 1390 C C . VAL A 1 174 ? 30.517 8.836 1.569 1.00 77.69 174 VAL A C 1
ATOM 1392 O O . VAL A 1 174 ? 30.330 10.052 1.594 1.00 77.69 174 VAL A O 1
ATOM 1395 N N . ILE A 1 175 ? 31.053 8.186 2.608 1.00 76.81 175 ILE A N 1
ATOM 1396 C CA . ILE A 1 175 ? 31.379 8.837 3.888 1.00 76.81 175 ILE A CA 1
ATOM 1397 C C . ILE A 1 175 ? 32.446 9.943 3.737 1.00 76.81 175 ILE A C 1
ATOM 1399 O O . ILE A 1 175 ? 32.201 11.042 4.234 1.00 76.81 175 ILE A O 1
ATOM 1403 N N . PRO A 1 176 ? 33.578 9.745 3.028 1.00 76.06 176 PRO A N 1
ATOM 1404 C CA . PRO A 1 176 ? 34.578 10.795 2.821 1.00 76.06 176 PRO A CA 1
ATOM 1405 C C . PRO A 1 176 ? 34.055 11.964 1.985 1.00 76.06 176 PRO A C 1
ATOM 1407 O O . PRO A 1 176 ? 34.456 13.099 2.209 1.00 76.06 176 PRO A O 1
ATOM 1410 N N . LEU A 1 177 ? 33.135 11.700 1.053 1.00 74.69 177 LEU A N 1
ATOM 1411 C CA . LEU A 1 177 ? 32.510 12.712 0.198 1.00 74.69 177 LEU A CA 1
ATOM 1412 C C . LEU A 1 177 ? 31.603 13.642 1.014 1.00 74.69 177 LEU A C 1
ATOM 1414 O O . LEU A 1 177 ? 31.690 14.862 0.901 1.00 74.69 177 LEU A O 1
ATOM 1418 N N . ILE A 1 178 ? 30.784 13.063 1.896 1.00 79.06 178 ILE A N 1
ATOM 1419 C CA . ILE A 1 178 ? 29.932 13.818 2.824 1.00 79.06 178 ILE A CA 1
ATOM 1420 C C . ILE A 1 178 ? 30.782 14.544 3.875 1.00 79.06 178 ILE A C 1
ATOM 1422 O O . ILE A 1 178 ? 30.501 15.693 4.207 1.00 79.06 178 ILE A O 1
ATOM 1426 N N . PHE A 1 179 ? 31.830 13.895 4.390 1.00 80.62 179 PHE A N 1
ATOM 1427 C CA . PHE A 1 179 ? 32.725 14.482 5.384 1.00 80.62 179 PHE A CA 1
ATOM 1428 C C . PHE A 1 179 ? 33.554 15.639 4.811 1.00 80.62 179 PHE A C 1
ATOM 1430 O O . PHE A 1 179 ? 33.680 16.664 5.472 1.00 80.62 179 PHE A O 1
ATOM 1437 N N . GLY A 1 180 ? 34.047 15.522 3.574 1.00 75.88 180 GLY A N 1
ATOM 1438 C CA . GLY A 1 180 ? 34.719 16.609 2.858 1.00 75.88 180 GLY A CA 1
ATOM 1439 C C . GLY A 1 180 ? 33.801 17.815 2.675 1.00 75.88 180 GLY A C 1
ATOM 1440 O O . GLY A 1 180 ? 34.151 18.914 3.090 1.00 75.88 180 GLY A O 1
ATOM 1441 N N . LEU A 1 181 ? 32.570 17.587 2.202 1.00 79.56 181 LEU A N 1
ATOM 1442 C CA . LEU A 1 181 ? 31.569 18.649 2.051 1.00 79.56 181 LEU A CA 1
ATOM 1443 C C . LEU A 1 181 ? 31.234 19.328 3.393 1.00 79.56 181 LEU A C 1
ATOM 1445 O O . LEU A 1 181 ? 31.047 20.541 3.463 1.00 79.56 181 LEU A O 1
ATOM 1449 N N . LEU A 1 182 ? 31.163 18.549 4.477 1.00 81.19 182 LEU A N 1
ATOM 1450 C CA . LEU A 1 182 ? 30.912 19.062 5.823 1.00 81.19 182 LEU A CA 1
ATOM 1451 C C . LEU A 1 182 ? 32.093 19.890 6.345 1.00 81.19 182 LEU A C 1
ATOM 1453 O O . LEU A 1 182 ? 31.873 20.950 6.931 1.00 81.19 182 LEU A O 1
ATOM 1457 N N . LEU A 1 183 ? 33.330 19.433 6.133 1.00 76.38 183 LEU A N 1
ATOM 1458 C CA . LEU A 1 183 ? 34.528 20.181 6.505 1.00 76.38 183 LEU A CA 1
ATOM 1459 C C . LEU A 1 183 ? 34.649 21.483 5.714 1.00 76.38 183 LEU A C 1
ATOM 1461 O O . LEU A 1 183 ? 34.960 22.501 6.323 1.00 76.38 183 LEU A O 1
ATOM 1465 N N . ASP A 1 184 ? 34.318 21.487 4.423 1.00 72.88 184 ASP A N 1
ATOM 1466 C CA . ASP A 1 184 ? 34.295 22.703 3.603 1.00 72.88 184 ASP A CA 1
ATOM 1467 C C . ASP A 1 184 ? 33.276 23.718 4.142 1.00 72.88 184 ASP A C 1
ATOM 1469 O O . ASP A 1 184 ? 33.593 24.894 4.336 1.00 72.88 184 ASP A O 1
ATOM 1473 N N . VAL A 1 185 ? 32.065 23.265 4.486 1.00 76.81 185 VAL A N 1
ATOM 1474 C CA . VAL A 1 185 ? 31.021 24.121 5.079 1.00 76.81 185 VAL A CA 1
ATOM 1475 C C . VAL A 1 185 ? 31.438 24.658 6.453 1.00 76.81 185 VAL A C 1
ATOM 1477 O O . VAL A 1 185 ? 31.198 25.829 6.763 1.00 76.81 185 VAL A O 1
ATOM 1480 N N . LEU A 1 186 ? 32.069 23.831 7.291 1.00 77.31 186 LEU A N 1
ATOM 1481 C CA . LEU A 1 186 ? 32.548 24.239 8.613 1.00 77.31 186 LEU A CA 1
ATOM 1482 C C . LEU A 1 186 ? 33.757 25.179 8.527 1.00 77.31 186 LEU A C 1
ATOM 1484 O O . LEU A 1 186 ? 33.836 26.130 9.304 1.00 77.31 186 LEU A O 1
ATOM 1488 N N . TYR A 1 187 ? 34.658 24.961 7.570 1.00 71.25 187 TYR A N 1
ATOM 1489 C CA . TYR A 1 187 ? 35.800 25.828 7.289 1.00 71.25 187 TYR A CA 1
ATOM 1490 C C . TYR A 1 187 ? 35.327 27.213 6.835 1.00 71.25 187 TYR A C 1
ATOM 1492 O O . TYR A 1 187 ? 35.716 28.226 7.422 1.00 71.25 187 TYR A O 1
ATOM 1500 N N . ILE A 1 188 ? 34.390 27.255 5.882 1.00 67.75 188 ILE A N 1
ATOM 1501 C CA . ILE A 1 188 ? 33.741 28.490 5.424 1.00 67.75 188 ILE A CA 1
ATOM 1502 C C . ILE A 1 188 ? 33.026 29.192 6.584 1.00 67.75 188 ILE A C 1
ATOM 1504 O O . ILE A 1 188 ? 33.111 30.404 6.713 1.00 67.75 188 ILE A O 1
ATOM 1508 N N . ARG A 1 189 ? 32.346 28.472 7.481 1.00 68.81 189 ARG A N 1
ATOM 1509 C CA . ARG A 1 189 ? 31.654 29.119 8.610 1.00 68.81 189 ARG A CA 1
ATOM 1510 C C . ARG A 1 189 ? 32.574 29.603 9.728 1.00 68.81 189 ARG A C 1
ATOM 1512 O O . ARG A 1 189 ? 32.216 30.563 10.404 1.00 68.81 189 ARG A O 1
ATOM 1519 N N . ARG A 1 190 ? 33.705 28.937 9.971 1.00 70.56 190 ARG A N 1
ATOM 1520 C CA . ARG A 1 190 ? 34.540 29.180 11.161 1.00 70.56 190 ARG A CA 1
ATOM 1521 C C . ARG A 1 190 ? 35.790 30.008 10.885 1.00 70.56 190 ARG A C 1
ATOM 1523 O O . ARG A 1 190 ? 36.192 30.761 11.761 1.00 70.56 190 ARG A O 1
ATOM 1530 N N . ILE A 1 191 ? 36.398 29.872 9.707 1.00 64.31 191 ILE A N 1
ATOM 1531 C CA . ILE A 1 191 ? 37.681 30.513 9.372 1.00 64.31 191 ILE A CA 1
ATOM 1532 C C . ILE A 1 191 ? 37.487 31.703 8.422 1.00 64.31 191 ILE A C 1
ATOM 1534 O O . ILE A 1 191 ? 38.176 32.713 8.565 1.00 64.31 191 ILE A O 1
ATOM 1538 N N . LEU A 1 192 ? 36.502 31.647 7.518 1.00 63.62 192 LEU A N 1
ATOM 1539 C CA . LEU A 1 192 ? 36.208 32.749 6.593 1.00 63.62 192 LEU A CA 1
ATOM 1540 C C . LEU A 1 192 ? 35.930 34.098 7.294 1.00 63.62 192 LEU A C 1
A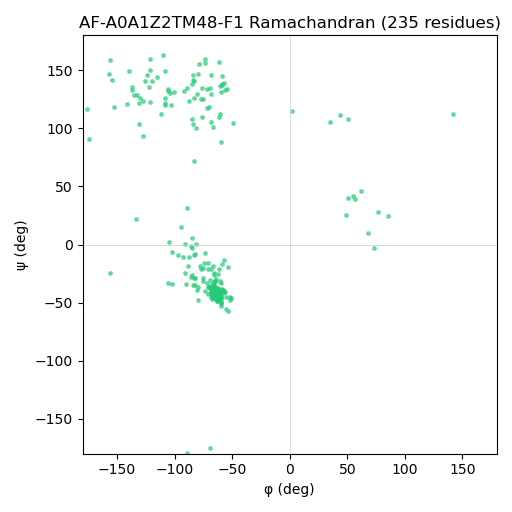TOM 1542 O O . LEU A 1 192 ? 36.457 35.102 6.818 1.00 63.62 192 LEU A O 1
ATOM 1546 N N . PRO A 1 193 ? 35.197 34.169 8.429 1.00 64.06 193 PRO A N 1
ATOM 1547 C CA . PRO A 1 193 ? 34.950 35.441 9.113 1.00 64.06 193 PRO A CA 1
ATOM 1548 C C . PRO A 1 193 ? 36.224 36.072 9.690 1.00 64.06 193 PRO A C 1
ATOM 1550 O O . PRO A 1 193 ? 36.346 37.291 9.713 1.00 64.06 193 PRO A O 1
ATOM 1553 N N . SER A 1 194 ? 37.188 35.255 10.126 1.00 65.38 194 SER A N 1
ATOM 1554 C CA . SER A 1 194 ? 38.467 35.721 10.680 1.00 65.38 194 SER A CA 1
ATOM 1555 C C . SER A 1 194 ? 39.431 36.217 9.599 1.00 65.38 194 SER A C 1
ATOM 1557 O O . SER A 1 194 ? 40.234 37.104 9.864 1.00 65.38 194 SER A O 1
ATOM 1559 N N . ILE A 1 195 ? 39.329 35.678 8.379 1.00 58.41 195 ILE A N 1
ATOM 1560 C CA . ILE A 1 195 ? 40.118 36.108 7.215 1.00 58.41 195 ILE A CA 1
ATOM 1561 C C . ILE A 1 195 ? 39.517 37.370 6.578 1.00 58.41 195 ILE A C 1
ATOM 1563 O O . ILE A 1 195 ? 40.260 38.271 6.207 1.00 58.41 195 ILE A O 1
ATOM 1567 N N . LEU A 1 196 ? 38.185 37.482 6.497 1.00 55.22 196 LEU A N 1
ATOM 1568 C CA . LEU A 1 196 ? 37.504 38.673 5.959 1.00 55.22 196 LEU A CA 1
ATOM 1569 C C . LEU A 1 196 ? 37.588 39.908 6.868 1.00 55.22 196 LEU A C 1
ATOM 1571 O O . LEU A 1 196 ? 37.316 41.012 6.402 1.00 55.22 196 LEU A O 1
ATOM 1575 N N . HIS A 1 197 ? 37.954 39.743 8.143 1.00 60.47 197 HIS A N 1
ATOM 1576 C CA . HIS A 1 197 ? 38.176 40.863 9.065 1.00 60.47 197 HIS A CA 1
ATOM 1577 C C . HIS A 1 197 ? 39.591 41.465 8.973 1.00 60.47 197 HIS A C 1
ATOM 1579 O O . HIS A 1 197 ? 39.870 42.461 9.636 1.00 60.47 197 HIS A O 1
ATOM 1585 N N . TYR A 1 198 ? 40.468 40.898 8.137 1.00 55.53 198 TYR A N 1
ATOM 1586 C CA . TYR A 1 198 ? 41.748 41.495 7.765 1.00 55.53 198 TYR A CA 1
ATOM 1587 C C . TYR A 1 198 ? 41.677 41.969 6.305 1.00 55.53 198 TYR A C 1
ATOM 1589 O O . TYR A 1 198 ? 41.424 41.153 5.417 1.00 55.53 198 TYR A O 1
ATOM 1597 N N . PRO A 1 199 ? 41.895 43.262 6.005 1.00 56.38 199 PRO A N 1
ATOM 1598 C CA . PRO A 1 199 ? 42.016 43.702 4.619 1.00 56.38 199 PRO A CA 1
ATOM 1599 C C . PRO A 1 199 ? 43.195 42.961 3.958 1.00 56.38 199 PRO A C 1
ATOM 1601 O O . PRO A 1 199 ? 44.278 42.895 4.548 1.00 56.38 199 PRO A O 1
ATOM 1604 N N . PRO A 1 200 ? 43.021 42.370 2.760 1.00 56.28 200 PRO A N 1
ATOM 1605 C CA . PRO A 1 200 ? 44.090 41.632 2.100 1.00 56.28 200 PRO A CA 1
ATOM 1606 C C . PRO A 1 200 ? 45.198 42.613 1.705 1.00 56.28 200 P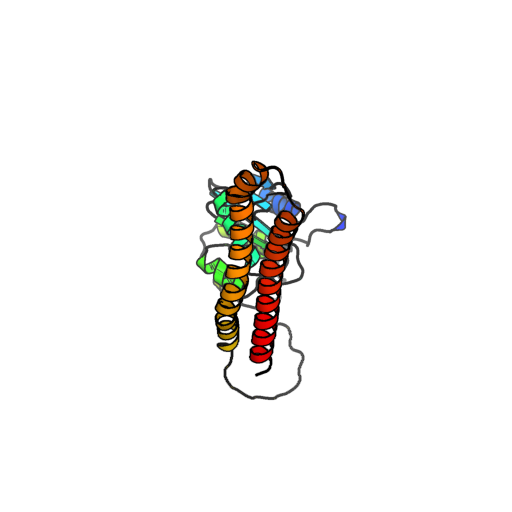RO A C 1
ATOM 1608 O O . PRO A 1 200 ? 45.086 43.334 0.718 1.00 56.28 200 PRO A O 1
ATOM 1611 N N . HIS A 1 201 ? 46.274 42.665 2.488 1.00 56.31 201 HIS A N 1
ATOM 1612 C CA . HIS A 1 201 ? 47.354 43.632 2.272 1.00 56.31 201 HIS A CA 1
ATOM 1613 C C . HIS A 1 201 ? 48.415 43.171 1.259 1.00 56.31 201 HIS A C 1
ATOM 1615 O O . HIS A 1 201 ? 49.336 43.925 0.960 1.00 56.31 201 HIS A O 1
ATOM 1621 N N . SER A 1 202 ? 48.308 41.965 0.689 1.00 63.44 202 SER A N 1
ATOM 1622 C CA . SER A 1 202 ? 49.181 41.549 -0.417 1.00 63.44 202 SER A CA 1
ATOM 1623 C C . SER A 1 202 ? 48.571 40.438 -1.273 1.00 63.44 202 SER A C 1
ATOM 1625 O O . SER A 1 202 ? 47.895 39.540 -0.764 1.00 63.44 202 SER A O 1
ATOM 1627 N N . SER A 1 203 ? 48.881 40.458 -2.573 1.00 65.50 203 SER A N 1
ATOM 1628 C CA . SER A 1 203 ? 48.507 39.435 -3.564 1.00 65.50 203 SER A CA 1
ATOM 1629 C C . SER A 1 203 ? 48.921 38.010 -3.165 1.00 65.50 203 SER A C 1
ATOM 1631 O O . SER A 1 203 ? 48.368 37.036 -3.665 1.00 65.50 203 SER A O 1
ATOM 1633 N N . SER A 1 204 ? 49.871 37.870 -2.237 1.00 66.75 204 SER A N 1
ATOM 1634 C CA . SER A 1 204 ? 50.339 36.581 -1.728 1.00 66.75 204 SER A CA 1
ATOM 1635 C C . SER A 1 204 ? 49.326 35.885 -0.814 1.00 66.75 204 SER A C 1
ATOM 1637 O O . SER A 1 204 ? 49.238 34.661 -0.837 1.00 66.75 204 SER A O 1
ATOM 1639 N N . GLN A 1 205 ? 48.527 36.617 -0.027 1.00 63.59 205 GLN A N 1
ATOM 1640 C CA . GLN A 1 205 ? 47.559 35.993 0.891 1.00 63.59 205 GLN A CA 1
ATOM 1641 C C . GLN A 1 205 ? 46.350 35.406 0.155 1.00 63.59 205 GLN A C 1
ATOM 1643 O O . GLN A 1 205 ? 45.910 34.300 0.465 1.00 63.59 205 GLN A O 1
ATOM 1648 N N . THR A 1 206 ? 45.850 36.101 -0.867 1.00 66.69 206 THR A N 1
ATOM 1649 C CA . THR A 1 206 ? 44.784 35.587 -1.739 1.00 66.69 206 THR A CA 1
ATOM 1650 C C . THR A 1 206 ? 45.259 34.386 -2.556 1.00 66.69 206 THR A C 1
ATOM 1652 O O . THR A 1 206 ? 44.514 33.420 -2.718 1.00 66.69 206 THR A O 1
ATOM 1655 N N . PHE A 1 207 ? 46.520 34.395 -2.997 1.00 69.94 207 PHE A N 1
ATOM 1656 C CA . PHE A 1 207 ? 47.136 33.267 -3.692 1.00 69.94 207 PHE A CA 1
ATOM 1657 C C . PHE A 1 207 ? 47.282 32.029 -2.795 1.00 69.94 207 PHE A C 1
ATOM 1659 O O . PHE A 1 207 ? 46.976 30.922 -3.231 1.00 69.94 207 PHE A O 1
ATOM 1666 N N . LEU A 1 208 ? 47.667 32.197 -1.525 1.00 68.81 208 LEU A N 1
ATOM 1667 C CA . LEU A 1 208 ? 47.750 31.091 -0.563 1.00 68.81 208 LEU A CA 1
ATOM 1668 C C . LEU A 1 208 ? 46.381 30.464 -0.274 1.00 68.81 208 LEU A C 1
ATOM 1670 O O . LEU A 1 208 ? 46.268 29.241 -0.258 1.00 68.81 208 LEU A O 1
ATOM 1674 N N . ILE A 1 209 ? 45.332 31.277 -0.119 1.00 69.06 209 ILE A N 1
ATOM 1675 C CA . ILE A 1 209 ? 43.959 30.775 0.048 1.00 69.06 209 ILE A CA 1
ATOM 1676 C C . ILE A 1 209 ? 43.540 29.975 -1.192 1.00 69.06 209 ILE A C 1
ATOM 1678 O O . ILE A 1 209 ? 43.060 28.850 -1.066 1.00 69.06 209 ILE A O 1
ATOM 1682 N N . LEU A 1 210 ? 43.785 30.502 -2.395 1.00 70.62 210 LEU A N 1
ATOM 1683 C CA . LEU A 1 210 ? 43.457 29.815 -3.644 1.00 70.62 210 LEU A CA 1
ATOM 1684 C C . LEU A 1 210 ? 44.219 28.485 -3.796 1.00 70.62 210 LEU A C 1
ATOM 1686 O O . LEU A 1 210 ? 43.619 27.475 -4.159 1.00 70.62 210 LEU A O 1
ATOM 1690 N N . LEU A 1 211 ? 45.514 28.453 -3.465 1.00 72.81 211 LEU A N 1
ATOM 1691 C CA . LEU A 1 211 ? 46.321 27.228 -3.476 1.00 72.81 211 LEU A CA 1
ATOM 1692 C C . LEU A 1 211 ? 45.816 26.185 -2.472 1.00 72.81 211 LEU A C 1
ATOM 1694 O O . LEU A 1 211 ? 45.805 24.996 -2.789 1.00 72.81 211 LEU A O 1
ATOM 1698 N N . MET A 1 212 ? 45.351 26.610 -1.294 1.00 68.56 212 MET A N 1
ATOM 1699 C CA . MET A 1 212 ? 44.742 25.703 -0.317 1.00 68.56 212 MET A CA 1
ATOM 1700 C C . MET A 1 212 ? 43.429 25.104 -0.844 1.00 68.56 212 MET A C 1
ATOM 1702 O O . MET A 1 212 ? 43.228 23.895 -0.728 1.00 68.56 212 MET A O 1
ATOM 1706 N N . PHE A 1 213 ? 42.580 25.898 -1.507 1.00 68.69 213 PHE A N 1
ATOM 1707 C CA . PHE A 1 213 ? 41.359 25.400 -2.157 1.00 68.69 213 PHE A CA 1
ATOM 1708 C C . PHE A 1 213 ? 41.657 24.426 -3.306 1.00 68.69 213 PHE A C 1
ATOM 1710 O O . PHE A 1 213 ? 40.986 23.400 -3.438 1.00 68.69 213 PHE A O 1
ATOM 1717 N N . ILE A 1 214 ? 42.671 24.707 -4.126 1.00 72.75 214 ILE A N 1
ATOM 1718 C CA . ILE A 1 214 ? 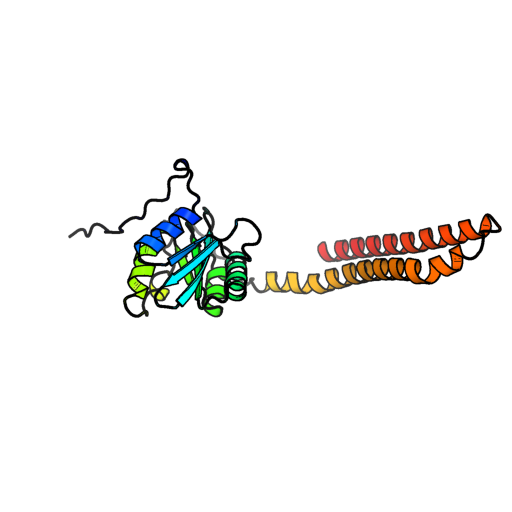43.088 23.817 -5.219 1.00 72.75 214 ILE A CA 1
ATOM 1719 C C . ILE A 1 214 ? 43.642 22.498 -4.660 1.00 72.75 214 ILE A C 1
ATOM 1721 O O . ILE A 1 214 ? 43.284 21.428 -5.154 1.00 72.75 214 ILE A O 1
ATOM 1725 N N . GLY A 1 215 ? 44.461 22.552 -3.604 1.00 70.56 215 GLY A N 1
ATOM 1726 C CA . GLY A 1 215 ? 45.062 21.370 -2.980 1.00 70.56 215 GLY A CA 1
ATOM 1727 C C . GLY A 1 215 ? 44.034 20.403 -2.387 1.00 70.56 215 GLY A C 1
ATOM 1728 O O . GLY A 1 215 ? 44.117 19.196 -2.621 1.00 70.56 215 GLY A O 1
ATOM 1729 N N . VAL A 1 216 ? 43.024 20.923 -1.680 1.00 67.75 216 VAL A N 1
ATOM 1730 C CA . VAL A 1 216 ? 41.941 20.104 -1.103 1.00 67.75 216 VAL A CA 1
ATOM 1731 C C . VAL A 1 216 ? 41.117 19.423 -2.204 1.00 67.75 216 VAL A C 1
ATOM 1733 O O . VAL A 1 216 ? 40.887 18.213 -2.148 1.00 67.75 216 VAL A O 1
ATOM 1736 N N . ASN A 1 217 ? 40.754 20.156 -3.261 1.00 69.44 217 ASN A N 1
ATOM 1737 C CA . ASN A 1 217 ? 39.979 19.607 -4.378 1.00 69.44 217 ASN A CA 1
ATOM 1738 C C . ASN A 1 217 ? 40.764 18.573 -5.206 1.00 69.44 217 ASN A C 1
ATOM 1740 O O . ASN A 1 217 ? 40.204 17.557 -5.625 1.00 69.44 217 ASN A O 1
ATOM 1744 N N . ALA A 1 218 ? 42.070 18.781 -5.400 1.00 74.81 218 ALA A N 1
ATOM 1745 C CA . ALA A 1 218 ? 42.934 17.823 -6.088 1.00 74.81 218 ALA A CA 1
ATOM 1746 C C . ALA A 1 218 ? 43.052 16.493 -5.321 1.00 74.81 218 ALA A C 1
ATOM 1748 O O . ALA A 1 218 ? 43.015 15.423 -5.934 1.00 74.81 218 ALA A O 1
ATOM 1749 N N . GLY A 1 219 ? 43.129 16.542 -3.986 1.00 72.94 219 GLY A N 1
ATOM 1750 C CA . GLY A 1 219 ? 43.155 15.351 -3.132 1.00 72.94 219 GLY A CA 1
ATOM 1751 C C . GLY A 1 219 ? 41.862 14.532 -3.205 1.00 72.94 219 GLY A C 1
ATOM 1752 O O . GLY A 1 219 ? 41.911 13.310 -3.352 1.00 72.94 219 GLY A O 1
ATOM 1753 N N . ILE A 1 220 ? 40.705 15.203 -3.190 1.00 71.38 220 ILE A N 1
ATOM 1754 C CA . ILE A 1 220 ? 39.390 14.560 -3.350 1.00 71.38 220 ILE A CA 1
ATOM 1755 C C . ILE A 1 220 ? 39.292 13.875 -4.718 1.00 71.38 220 ILE A C 1
ATOM 1757 O O . ILE A 1 220 ? 38.874 12.720 -4.806 1.00 71.38 220 ILE A O 1
ATOM 1761 N N . TYR A 1 221 ? 39.735 14.544 -5.784 1.00 74.50 221 TYR A N 1
ATOM 1762 C CA . TYR A 1 221 ? 39.735 13.973 -7.130 1.00 74.50 221 TYR A CA 1
ATOM 1763 C C . TYR A 1 221 ? 40.625 12.724 -7.237 1.00 74.50 221 TYR A C 1
ATOM 1765 O O . TYR A 1 221 ? 40.214 11.715 -7.814 1.00 74.50 221 TYR A O 1
ATOM 1773 N N . PHE A 1 222 ? 41.823 12.754 -6.644 1.00 77.81 222 PHE A N 1
ATOM 1774 C CA . PHE A 1 222 ? 42.741 11.612 -6.652 1.00 77.81 222 PHE A CA 1
ATOM 1775 C C . PHE A 1 222 ? 42.183 10.421 -5.861 1.00 77.81 222 PHE A C 1
ATOM 1777 O O . PHE A 1 222 ? 42.300 9.279 -6.306 1.00 77.81 222 PHE A O 1
ATOM 1784 N N . LEU A 1 223 ? 41.511 10.685 -4.735 1.00 75.19 223 LEU A N 1
ATOM 1785 C CA . LEU A 1 223 ? 40.842 9.664 -3.929 1.00 75.19 223 LEU A CA 1
ATOM 1786 C C . LEU A 1 223 ? 39.669 9.023 -4.684 1.00 75.19 223 LEU A C 1
ATOM 1788 O O . LEU A 1 223 ? 39.555 7.800 -4.710 1.00 75.19 223 LEU A O 1
ATOM 1792 N N . ILE A 1 224 ? 38.832 9.826 -5.350 1.00 76.12 224 ILE A N 1
ATOM 1793 C CA . ILE A 1 224 ? 37.728 9.325 -6.183 1.00 76.12 224 ILE A CA 1
ATOM 1794 C C . ILE A 1 224 ? 38.276 8.459 -7.321 1.00 76.12 224 ILE A C 1
ATOM 1796 O O . ILE A 1 224 ? 37.787 7.351 -7.537 1.00 76.12 224 ILE A O 1
ATOM 1800 N N . LYS A 1 225 ? 39.319 8.922 -8.018 1.00 78.56 225 LYS A N 1
ATOM 1801 C CA . LYS A 1 225 ? 39.949 8.171 -9.111 1.00 78.56 225 LYS A CA 1
ATOM 1802 C C . LYS A 1 225 ? 40.541 6.843 -8.624 1.00 78.56 225 LYS A C 1
ATOM 1804 O O . LYS A 1 225 ? 40.287 5.810 -9.235 1.00 78.56 225 LYS A O 1
ATOM 1809 N N . PHE A 1 226 ? 41.243 6.850 -7.490 1.00 83.19 226 PHE A N 1
ATOM 1810 C CA . PHE A 1 226 ? 41.783 5.642 -6.862 1.00 83.19 226 PHE A CA 1
ATOM 1811 C C . PHE A 1 226 ? 40.682 4.646 -6.468 1.00 83.19 226 PHE A C 1
ATOM 1813 O O . PHE A 1 226 ? 40.816 3.450 -6.717 1.00 83.19 226 PHE A O 1
ATOM 1820 N N . LEU A 1 227 ? 39.570 5.125 -5.901 1.00 71.12 227 LEU A N 1
ATOM 1821 C CA . LEU A 1 227 ? 38.429 4.282 -5.535 1.00 71.12 227 LEU A CA 1
ATOM 1822 C C . LEU A 1 227 ? 37.736 3.686 -6.765 1.00 71.12 227 LEU A C 1
ATOM 1824 O O . LEU A 1 227 ? 37.381 2.510 -6.749 1.00 71.12 227 LEU A O 1
ATOM 1828 N N . VAL A 1 228 ? 37.582 4.459 -7.843 1.00 78.88 228 VAL A N 1
ATOM 1829 C CA . VAL A 1 228 ? 37.049 3.962 -9.121 1.00 78.88 228 VAL A CA 1
ATOM 1830 C C . VAL A 1 228 ? 37.958 2.877 -9.701 1.00 78.88 228 VAL A C 1
ATOM 1832 O O . VAL A 1 228 ? 37.461 1.832 -10.119 1.00 78.88 228 VAL A O 1
ATOM 1835 N N . ASP A 1 229 ? 39.277 3.074 -9.671 1.00 78.38 229 ASP A N 1
ATOM 1836 C CA . ASP A 1 229 ? 40.249 2.082 -10.141 1.00 78.38 229 ASP A CA 1
ATOM 1837 C C . ASP A 1 229 ? 40.262 0.814 -9.266 1.00 78.38 229 ASP A C 1
ATOM 1839 O O . ASP A 1 229 ? 40.384 -0.297 -9.787 1.00 78.38 229 ASP A O 1
ATOM 1843 N N . LEU A 1 230 ? 40.075 0.951 -7.950 1.00 75.38 230 LEU A N 1
ATOM 1844 C CA . LEU A 1 230 ? 39.965 -0.170 -7.012 1.00 75.38 230 LEU A CA 1
ATOM 1845 C C . LEU A 1 230 ? 38.683 -0.984 -7.254 1.00 75.38 230 LEU A C 1
ATOM 1847 O O . LEU A 1 230 ? 38.734 -2.208 -7.356 1.00 75.38 230 LEU A O 1
ATOM 1851 N N . ILE A 1 231 ? 37.547 -0.303 -7.436 1.00 70.38 231 ILE A N 1
ATOM 1852 C CA . ILE A 1 231 ? 36.260 -0.919 -7.791 1.00 70.38 231 ILE A CA 1
ATOM 1853 C C . ILE A 1 231 ? 36.365 -1.648 -9.135 1.00 70.38 231 ILE A C 1
ATOM 1855 O O . ILE A 1 231 ? 35.846 -2.753 -9.283 1.00 70.38 231 ILE A O 1
ATOM 1859 N N . ARG A 1 232 ? 37.063 -1.058 -10.112 1.00 75.12 232 ARG A N 1
ATOM 1860 C CA . ARG A 1 232 ? 37.263 -1.655 -11.437 1.00 75.12 232 ARG A CA 1
ATOM 1861 C C . ARG A 1 232 ? 38.098 -2.935 -11.379 1.00 75.12 232 ARG A C 1
ATOM 1863 O O . ARG A 1 232 ? 37.796 -3.864 -12.119 1.00 75.12 232 ARG A O 1
ATOM 1870 N N . LYS A 1 233 ? 39.105 -3.006 -10.502 1.00 74.69 233 LYS A N 1
ATOM 1871 C CA . LYS A 1 233 ? 39.923 -4.215 -10.291 1.00 74.69 233 LYS A CA 1
ATOM 1872 C C . LYS A 1 233 ? 39.137 -5.354 -9.632 1.00 74.69 233 LYS A C 1
ATOM 1874 O O . LYS A 1 233 ? 39.274 -6.492 -10.059 1.00 74.69 233 LYS A O 1
ATOM 1879 N N . GLU A 1 234 ? 38.279 -5.046 -8.663 1.00 66.81 234 GLU A N 1
ATOM 1880 C CA . GLU A 1 234 ? 37.455 -6.038 -7.947 1.00 66.81 234 GLU A CA 1
ATOM 1881 C C . GLU A 1 234 ? 36.236 -6.538 -8.749 1.00 66.81 234 GLU A C 1
ATOM 1883 O O . GLU A 1 234 ? 35.695 -7.600 -8.461 1.00 66.81 234 GLU A O 1
ATOM 1888 N N . LEU A 1 235 ? 35.776 -5.791 -9.761 1.00 57.88 235 LEU A N 1
ATOM 1889 C CA . LEU A 1 235 ? 34.664 -6.195 -10.639 1.00 57.88 235 LEU A CA 1
ATOM 1890 C C . LEU A 1 235 ? 35.091 -7.041 -11.853 1.00 57.88 235 LEU A C 1
ATOM 1892 O O . LEU A 1 235 ? 34.214 -7.562 -12.544 1.00 57.88 235 LEU A O 1
ATOM 1896 N N . ILE A 1 236 ? 36.395 -7.142 -12.136 1.00 55.91 236 ILE A N 1
ATOM 1897 C CA . ILE A 1 236 ? 36.960 -7.859 -13.299 1.00 55.91 236 ILE A CA 1
ATOM 1898 C C . ILE A 1 236 ? 37.550 -9.240 -12.912 1.00 55.91 236 ILE A C 1
ATOM 1900 O O . ILE A 1 236 ? 37.875 -10.028 -13.799 1.00 55.91 236 ILE A O 1
ATOM 1904 N N . LEU A 1 237 ? 37.615 -9.574 -11.618 1.00 44.12 237 LEU A N 1
ATOM 1905 C CA . LEU A 1 237 ? 37.938 -10.910 -11.081 1.00 44.12 237 LEU A CA 1
ATOM 1906 C C . LEU A 1 237 ? 36.670 -11.647 -10.612 1.00 44.12 237 LEU A C 1
ATOM 1908 O O . LEU A 1 237 ? 36.658 -12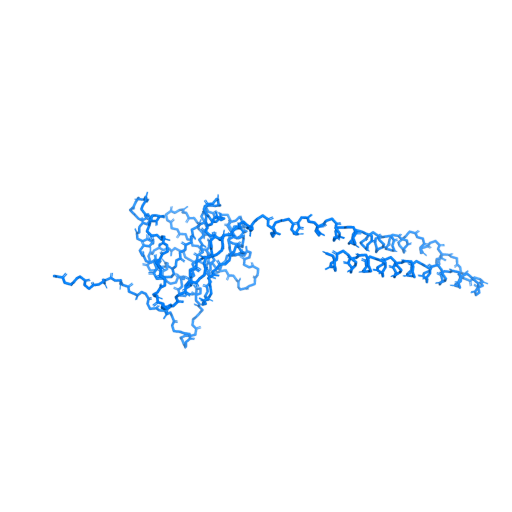.895 -10.699 1.00 44.12 237 LEU A O 1
#

Secondary structure (DSSP, 8-state):
----------PPPPGGG---HHHHHHHHHHHTT-EEEEPPSSS-TT-SEEEEETTEEEEEEEE--SS-B-HHHHHHHHHHHHHTT-SEEEEEESS-B-HHHHHHHHHHTEEEEEGGGHHHHHHHHHS--SSHHHH-SPPPPPP------------SSTTHHHHHHHHHHHHHHHHHHHHHHHHHHHHHHHTHHHHHTS---SHHHHHHHHHHHHHHHHHHHHHHHHHHHHHHHHT--

Foldseek 3Di:
DDDDDPLVFPDDDDVVVVDDPLVVVQVVVVVLPKDKDADPPPPLQLAGMWIDDPRFIEGEAEEEDPDADELVSVVSQVRNCVVVVGPAYEYEYCDHHDPHNVVSCVVVVYHYHYNSCVVVVSVVVVPDDDCPVVPPDDDDDDDDDDDDDDDDDDDPVPPVVVVVVCVVLVVVLVVVVVVLVVVVVVCCVPVVVVVVVDDPPDPVVVVVVVVVVVVSVVVNVVVNVVSVVVVVVVVVD